Protein AF-0000000080325054 (afdb_homodimer)

Structure (mmCIF, N/CA/C/O backbone):
data_AF-0000000080325054-model_v1
#
loop_
_entity.id
_entity.type
_entity.pdbx_description
1 polymer 'Uncharacterized protein'
#
loop_
_atom_site.group_PDB
_atom_site.id
_atom_site.type_symbol
_atom_site.label_atom_id
_atom_site.label_alt_id
_atom_site.label_comp_id
_atom_site.label_asym_id
_atom_site.label_entity_id
_atom_site.label_seq_id
_atom_site.pdbx_PDB_ins_code
_atom_site.Cartn_x
_atom_site.Cartn_y
_atom_site.Cartn_z
_atom_site.occupancy
_atom_site.B_iso_or_equiv
_atom_site.auth_seq_id
_atom_site.auth_comp_id
_atom_site.auth_asym_id
_atom_site.auth_atom_id
_atom_site.pdbx_PDB_model_num
ATOM 1 N N . MET A 1 1 ? -1.428 -12.266 -25.656 1 39.09 1 MET A N 1
ATOM 2 C CA . MET A 1 1 ? -0.323 -11.812 -24.828 1 39.09 1 MET A CA 1
ATOM 3 C C . MET A 1 1 ? -0.752 -10.641 -23.938 1 39.09 1 MET A C 1
ATOM 5 O O . MET A 1 1 ? -1.127 -9.586 -24.453 1 39.09 1 MET A O 1
ATOM 9 N N . ASN A 1 2 ? -1.606 -10.789 -22.953 1 47.62 2 ASN A N 1
ATOM 10 C CA . ASN A 1 2 ? -2.094 -9.641 -22.188 1 47.62 2 ASN A CA 1
ATOM 11 C C . ASN A 1 2 ? -0.964 -8.945 -21.438 1 47.62 2 ASN A C 1
ATOM 13 O O . ASN A 1 2 ? -0.238 -9.578 -20.672 1 47.62 2 ASN A O 1
ATOM 17 N N . LEU A 1 3 ? -0.341 -7.914 -22.141 1 48.31 3 LEU A N 1
ATOM 18 C CA . LEU A 1 3 ? 0.69 -7.062 -21.562 1 48.31 3 LEU A CA 1
ATOM 19 C C . LEU A 1 3 ? 0.219 -6.469 -20.234 1 48.31 3 LEU A C 1
ATOM 21 O O . LEU A 1 3 ? -0.804 -5.781 -20.188 1 48.31 3 LEU A O 1
ATOM 25 N N . ILE A 1 4 ? 0.416 -7.199 -19.188 1 57.22 4 ILE A N 1
ATOM 26 C CA . ILE A 1 4 ? 0.113 -6.531 -17.938 1 57.22 4 ILE A CA 1
ATOM 27 C C . ILE A 1 4 ? 0.847 -5.195 -17.859 1 57.22 4 ILE A C 1
ATOM 29 O O . ILE A 1 4 ? 2.043 -5.121 -18.156 1 57.22 4 ILE A O 1
ATOM 33 N N . ASP A 1 5 ? 0.094 -4.082 -18.219 1 59.69 5 ASP A N 1
ATOM 34 C CA . ASP A 1 5 ? 0.692 -2.781 -17.938 1 59.69 5 ASP A CA 1
ATOM 35 C C . ASP A 1 5 ? 1.223 -2.723 -16.5 1 59.69 5 ASP A C 1
ATOM 37 O O . ASP A 1 5 ? 0.445 -2.699 -15.547 1 59.69 5 ASP A O 1
ATOM 41 N N . PHE A 1 6 ? 2.467 -2.871 -16.234 1 76.69 6 PHE A N 1
ATOM 42 C CA . PHE A 1 6 ? 3.102 -2.98 -14.922 1 76.69 6 PHE A CA 1
ATOM 43 C C . PHE A 1 6 ? 3.395 -1.6 -14.344 1 76.69 6 PHE A C 1
ATOM 45 O O . PHE A 1 6 ? 4.227 -1.46 -13.445 1 76.69 6 PHE A O 1
ATOM 52 N N . THR A 1 7 ? 2.518 -0.58 -14.891 1 86.25 7 THR A N 1
ATOM 53 C CA . THR A 1 7 ? 2.803 0.72 -14.289 1 86.25 7 THR A CA 1
ATOM 54 C C . THR A 1 7 ? 2.164 0.834 -12.914 1 86.25 7 THR A C 1
ATOM 56 O O . THR A 1 7 ? 1.055 0.343 -12.695 1 86.25 7 THR A O 1
ATOM 59 N N . LEU A 1 8 ? 2.84 1.468 -12.055 1 93.25 8 LEU A N 1
ATOM 60 C CA . LEU A 1 8 ? 2.322 1.685 -10.711 1 93.25 8 LEU A CA 1
ATOM 61 C C . LEU A 1 8 ? 1.726 3.082 -10.57 1 93.25 8 LEU A C 1
ATOM 63 O O . LEU A 1 8 ? 2.15 4.012 -11.266 1 93.25 8 LEU A O 1
ATOM 67 N N . PRO A 1 9 ? 0.705 3.242 -9.719 1 95.06 9 PRO A N 1
ATOM 68 C CA . PRO A 1 9 ? 0.207 4.586 -9.414 1 95.06 9 PRO A CA 1
ATOM 69 C C . PRO A 1 9 ? 1.29 5.504 -8.859 1 95.06 9 PRO A C 1
ATOM 71 O O . PRO A 1 9 ? 2.273 5.027 -8.281 1 95.06 9 PRO A O 1
ATOM 74 N N . GLU A 1 10 ? 1.086 6.785 -9 1 96 10 GLU A N 1
ATOM 75 C CA . GLU A 1 10 ? 2.041 7.762 -8.484 1 96 10 GLU A CA 1
ATOM 76 C C . GLU A 1 10 ? 2.125 7.703 -6.961 1 96 10 GLU A C 1
ATOM 78 O O . GLU A 1 10 ? 3.213 7.809 -6.391 1 96 10 GLU A O 1
ATOM 83 N N . ILE A 1 11 ? 0.987 7.672 -6.367 1 97.88 11 ILE A N 1
ATOM 84 C CA . ILE A 1 11 ? 0.885 7.582 -4.914 1 97.88 11 ILE A CA 1
ATOM 85 C C . ILE A 1 11 ? -0.104 6.484 -4.531 1 97.88 11 ILE A C 1
ATOM 87 O O . ILE A 1 11 ? -1.146 6.328 -5.168 1 97.88 11 ILE A O 1
ATOM 91 N N . VAL A 1 12 ? 0.221 5.73 -3.531 1 97.69 12 VAL A N 1
ATOM 92 C CA . VAL A 1 12 ? -0.625 4.625 -3.088 1 97.69 12 VAL A CA 1
ATOM 93 C C . VAL A 1 12 ? -0.727 4.633 -1.564 1 97.69 12 VAL A C 1
ATOM 95 O O . VAL A 1 12 ? 0.144 5.172 -0.879 1 97.69 12 VAL A O 1
ATOM 98 N N . PHE A 1 13 ? -1.808 4.059 -1.102 1 96.94 13 PHE A N 1
ATOM 99 C CA . PHE A 1 13 ? -1.898 3.701 0.309 1 96.94 13 PHE A CA 1
ATOM 100 C C . PHE A 1 13 ? -1.171 2.391 0.582 1 96.94 13 PHE A C 1
ATOM 102 O O . PHE A 1 13 ? -1.209 1.471 -0.238 1 96.94 13 PHE A O 1
ATOM 109 N N . LEU A 1 14 ? -0.48 2.303 1.668 1 97.06 14 LEU A N 1
ATOM 110 C CA . LEU A 1 14 ? -0.025 1.025 2.203 1 97.06 14 LEU A CA 1
ATOM 111 C C . LEU A 1 14 ? -1.072 0.422 3.133 1 97.06 14 LEU A C 1
ATOM 113 O O . LEU A 1 14 ? -1.403 1.009 4.164 1 97.06 14 LEU A O 1
ATOM 117 N N . GLU A 1 15 ? -1.505 -0.747 2.734 1 95.25 15 GLU A N 1
ATOM 118 C CA . GLU A 1 15 ? -2.584 -1.367 3.498 1 95.25 15 GLU A CA 1
ATOM 119 C C . GLU A 1 15 ? -2.17 -2.742 4.02 1 95.25 15 GLU A C 1
ATOM 121 O O . GLU A 1 15 ? -1.729 -3.596 3.248 1 95.25 15 GLU A O 1
ATOM 126 N N . PRO A 1 16 ? -2.307 -2.865 5.266 1 94.5 16 PRO A N 1
ATOM 127 C CA . PRO A 1 16 ? -2.082 -4.215 5.785 1 94.5 16 PRO A CA 1
ATOM 128 C C . PRO A 1 16 ? -3.16 -5.203 5.344 1 94.5 16 PRO A C 1
ATOM 130 O O . PRO A 1 16 ? -4.18 -4.801 4.781 1 94.5 16 PRO A O 1
ATOM 133 N N . SER A 1 17 ? -2.826 -6.434 5.551 1 92.12 17 SER A N 1
ATOM 134 C CA . SER A 1 17 ? -3.811 -7.453 5.199 1 92.12 17 SER A CA 1
ATOM 135 C C . SER A 1 17 ? -4.812 -7.668 6.332 1 92.12 17 SER A C 1
ATOM 137 O O . SER A 1 17 ? -4.438 -7.668 7.504 1 92.12 17 SER A O 1
ATOM 139 N N . GLU A 1 18 ? -5.992 -7.918 5.891 1 87.19 18 GLU A N 1
ATOM 140 C CA . GLU A 1 18 ? -7.07 -8.094 6.859 1 87.19 18 GLU A CA 1
ATOM 141 C C . GLU A 1 18 ? -6.867 -9.359 7.684 1 87.19 18 GLU A C 1
ATOM 143 O O . GLU A 1 18 ? -7.391 -9.477 8.797 1 87.19 18 GLU A O 1
ATOM 148 N N . HIS A 1 19 ? -6.062 -10.219 7.031 1 88.62 19 HIS A N 1
ATOM 149 C CA . HIS A 1 19 ? -5.887 -11.484 7.746 1 88.62 19 HIS A CA 1
ATOM 150 C C . HIS A 1 19 ? -4.984 -11.312 8.961 1 88.62 19 HIS A C 1
ATOM 152 O O . HIS A 1 19 ? -4.926 -12.188 9.828 1 88.62 19 HIS A O 1
ATOM 158 N N . LEU A 1 20 ? -4.113 -10.32 9.016 1 86.94 20 LEU A N 1
ATOM 159 C CA . LEU A 1 20 ? -3.213 -10.039 10.133 1 86.94 20 LEU A CA 1
ATOM 160 C C . LEU A 1 20 ? -3.76 -8.914 11 1 86.94 20 LEU A C 1
ATOM 162 O O . LEU A 1 20 ? -3.143 -8.539 12 1 86.94 20 LEU A O 1
ATOM 166 N N . GLU A 1 21 ? -4.77 -8.867 11.562 1 74.88 21 GLU A N 1
ATOM 167 C CA . GLU A 1 21 ? -5.504 -7.879 12.352 1 74.88 21 GLU A CA 1
ATOM 168 C C . GLU A 1 21 ? -4.574 -6.777 12.852 1 74.88 21 GLU A C 1
ATOM 170 O O . GLU A 1 21 ? -3.43 -7.043 13.227 1 74.88 21 GLU A O 1
ATOM 175 N N . ASN A 1 22 ? -4.938 -5.469 12.781 1 70.56 22 ASN A N 1
ATOM 176 C CA . ASN A 1 22 ? -4.582 -4.277 13.539 1 70.56 22 ASN A CA 1
ATOM 177 C C . ASN A 1 22 ? -3.135 -3.865 13.297 1 70.56 22 ASN A C 1
ATOM 179 O O . ASN A 1 22 ? -2.486 -3.301 14.18 1 70.56 22 ASN A O 1
ATOM 183 N N . GLU A 1 23 ? -2.482 -4.156 12.055 1 81.81 23 GLU A N 1
ATOM 184 C CA . GLU A 1 23 ? -1.073 -3.795 11.938 1 81.81 23 GLU A CA 1
ATOM 185 C C . GLU A 1 23 ? -0.905 -2.291 11.727 1 81.81 23 GLU A C 1
ATOM 187 O O . GLU A 1 23 ? 0.132 -1.725 12.078 1 81.81 23 GLU A O 1
ATOM 192 N N . LEU A 1 24 ? -1.869 -1.655 11.133 1 85.38 24 LEU A N 1
ATOM 193 C CA . LEU A 1 24 ? -1.855 -0.206 10.961 1 85.38 24 LEU A CA 1
ATOM 194 C C . LEU A 1 24 ? -3.123 0.421 11.531 1 85.38 24 LEU A C 1
ATOM 196 O O . LEU A 1 24 ? -3.584 1.455 11.039 1 85.38 24 LEU A O 1
ATOM 200 N N . GLU A 1 25 ? -3.604 -0.134 12.625 1 80.38 25 GLU A N 1
ATOM 201 C CA . GLU A 1 25 ? -4.902 0.305 13.125 1 80.38 25 GLU A CA 1
ATOM 202 C C . GLU A 1 25 ? -4.93 1.815 13.344 1 80.38 25 GLU A C 1
ATOM 204 O O . GLU A 1 25 ? -4.137 2.348 14.125 1 80.38 25 GLU A O 1
ATOM 209 N N . SER A 1 26 ? -5.809 2.488 12.602 1 82.5 26 SER A N 1
ATOM 210 C CA . SER A 1 26 ? -6.141 3.908 12.664 1 82.5 26 SER A CA 1
ATOM 211 C C . SER A 1 26 ? -5.023 4.762 12.078 1 82.5 26 SER A C 1
ATOM 213 O O . SER A 1 26 ? -4.996 5.98 12.273 1 82.5 26 SER A O 1
ATOM 215 N N . ARG A 1 27 ? -4.043 4.039 11.523 1 90.88 27 ARG A N 1
ATOM 216 C CA . ARG A 1 27 ? -2.941 4.77 10.898 1 90.88 27 ARG A CA 1
ATOM 217 C C . ARG A 1 27 ? -3.094 4.805 9.383 1 90.88 27 ARG A C 1
ATOM 219 O O . ARG A 1 27 ? -3.605 3.857 8.781 1 90.88 27 ARG A O 1
ATOM 226 N N . THR A 1 28 ? -2.709 5.941 8.812 1 94.88 28 THR A N 1
ATOM 227 C CA . THR A 1 28 ? -2.684 6.102 7.359 1 94.88 28 THR A CA 1
ATOM 228 C C . THR A 1 28 ? -1.252 6.27 6.859 1 94.88 28 THR A C 1
ATOM 230 O O . THR A 1 28 ? -0.532 7.164 7.312 1 94.88 28 THR A O 1
ATOM 233 N N . VAL A 1 29 ? -0.854 5.344 6.035 1 96.25 29 VAL A N 1
ATOM 234 C CA . VAL A 1 29 ? 0.48 5.395 5.445 1 96.25 29 VAL A CA 1
ATOM 235 C C . VAL A 1 29 ? 0.373 5.441 3.924 1 96.25 29 VAL A C 1
ATOM 237 O O . VAL A 1 29 ? -0.419 4.707 3.328 1 96.25 29 VAL A O 1
ATOM 240 N N . ILE A 1 30 ? 1.13 6.328 3.273 1 98.19 30 ILE A N 1
ATOM 241 C CA . ILE A 1 30 ? 1.142 6.43 1.817 1 98.19 30 ILE A CA 1
ATOM 242 C C . ILE A 1 30 ? 2.572 6.293 1.302 1 98.19 30 ILE A C 1
ATOM 244 O O . ILE A 1 30 ? 3.529 6.418 2.068 1 98.19 30 ILE A O 1
ATOM 248 N N . GLN A 1 31 ? 2.68 6.031 0.036 1 98.5 31 GLN A N 1
ATOM 249 C CA . GLN A 1 31 ? 3.977 5.969 -0.632 1 98.5 31 GLN A CA 1
ATOM 250 C C . GLN A 1 31 ? 3.951 6.734 -1.953 1 98.5 31 GLN A C 1
ATOM 252 O O . GLN A 1 31 ? 3.049 6.539 -2.771 1 98.5 31 GLN A O 1
ATOM 257 N N . HIS A 1 32 ? 4.816 7.617 -2.031 1 98.56 32 HIS A N 1
ATOM 258 C CA . HIS A 1 32 ? 5.168 8.164 -3.34 1 98.56 32 HIS A CA 1
ATOM 259 C C . HIS A 1 32 ? 6.039 7.191 -4.125 1 98.56 32 HIS A C 1
ATOM 261 O O . HIS A 1 32 ? 7.164 6.891 -3.717 1 98.56 32 HIS A O 1
ATOM 267 N N . THR A 1 33 ? 5.594 6.746 -5.258 1 96.69 33 THR A N 1
ATOM 268 C CA . THR A 1 33 ? 6.16 5.59 -5.941 1 96.69 33 THR A CA 1
ATOM 269 C C . THR A 1 33 ? 7.52 5.934 -6.543 1 96.69 33 THR A C 1
ATOM 271 O O . THR A 1 33 ? 8.492 5.191 -6.359 1 96.69 33 THR A O 1
ATOM 274 N N . ALA A 1 34 ? 7.648 7.027 -7.191 1 95.69 34 ALA A N 1
ATOM 275 C CA . ALA A 1 34 ? 8.859 7.348 -7.945 1 95.69 34 ALA A CA 1
ATOM 276 C C . ALA A 1 34 ? 10.055 7.535 -7.016 1 95.69 34 ALA A C 1
ATOM 278 O O . ALA A 1 34 ? 11.172 7.133 -7.34 1 95.69 34 ALA A O 1
ATOM 279 N N . SER A 1 35 ? 9.828 8.07 -5.902 1 97.19 35 SER A N 1
ATOM 280 C CA . SER A 1 35 ? 10.922 8.336 -4.973 1 97.19 35 SER A CA 1
ATOM 281 C C . SER A 1 35 ? 10.984 7.273 -3.879 1 97.19 35 SER A C 1
ATOM 283 O O . SER A 1 35 ? 11.859 7.324 -3.01 1 97.19 35 SER A O 1
ATOM 285 N N . HIS A 1 36 ? 10.047 6.34 -3.908 1 97.38 36 HIS A N 1
ATOM 286 C CA . HIS A 1 36 ? 9.938 5.316 -2.875 1 97.38 36 HIS A CA 1
ATOM 287 C C . HIS A 1 36 ? 9.922 5.941 -1.482 1 97.38 36 HIS A C 1
ATOM 289 O O . HIS A 1 36 ? 10.617 5.473 -0.58 1 97.38 36 HIS A O 1
ATOM 295 N N . THR A 1 37 ? 9.203 7.055 -1.37 1 97.94 37 THR A N 1
ATOM 296 C CA . THR A 1 37 ? 9.023 7.715 -0.083 1 97.94 37 THR A CA 1
ATOM 297 C C . THR A 1 37 ? 7.789 7.184 0.635 1 97.94 37 THR A C 1
ATOM 299 O O . THR A 1 37 ? 6.676 7.258 0.107 1 97.94 37 THR A O 1
ATOM 302 N N . ILE A 1 38 ? 8.008 6.598 1.759 1 97.88 38 ILE A N 1
ATOM 303 C CA . ILE A 1 38 ? 6.93 6.121 2.621 1 97.88 38 ILE A CA 1
ATOM 304 C C . ILE A 1 38 ? 6.719 7.102 3.773 1 97.88 38 ILE A C 1
ATOM 306 O O . ILE A 1 38 ? 7.668 7.461 4.473 1 97.88 38 ILE A O 1
ATOM 310 N N . MET A 1 39 ? 5.441 7.547 3.967 1 96.75 39 MET A N 1
ATOM 311 C CA . MET A 1 39 ? 5.199 8.531 5.02 1 96.75 39 MET A CA 1
ATOM 312 C C . MET A 1 39 ? 3.887 8.234 5.742 1 96.75 39 MET A C 1
ATOM 314 O O . MET A 1 39 ? 2.918 7.793 5.121 1 96.75 39 MET A O 1
ATOM 318 N N . GLU A 1 40 ? 3.932 8.547 6.996 1 95.19 40 GLU A N 1
ATOM 319 C CA . GLU A 1 40 ? 2.725 8.578 7.816 1 95.19 40 GLU A CA 1
ATOM 320 C C . GLU A 1 40 ? 1.941 9.867 7.59 1 95.19 40 GLU A C 1
ATOM 322 O O . GLU A 1 40 ? 2.527 10.953 7.5 1 95.19 40 GLU A O 1
ATOM 327 N N . VAL A 1 41 ? 0.638 9.711 7.453 1 95.62 41 VAL A N 1
ATOM 328 C CA . VAL A 1 41 ? -0.227 10.891 7.469 1 95.62 41 VAL A CA 1
ATOM 329 C C . VAL A 1 41 ? -0.871 11.039 8.844 1 95.62 41 VAL A C 1
ATOM 331 O O . VAL A 1 41 ? -1.618 10.156 9.289 1 95.62 41 VAL A O 1
ATOM 334 N N . ILE A 1 42 ? -0.61 12.102 9.445 1 92.56 42 ILE A N 1
ATOM 335 C CA . ILE A 1 42 ? -1.07 12.305 10.812 1 92.56 42 ILE A CA 1
ATOM 336 C C . ILE A 1 42 ? -2.004 13.516 10.867 1 92.56 42 ILE A C 1
ATOM 338 O O . ILE A 1 42 ? -1.663 14.594 10.375 1 92.56 42 ILE A O 1
ATOM 342 N N . ALA A 1 43 ? -3.178 13.266 11.422 1 92.25 43 ALA A N 1
ATOM 343 C CA . ALA A 1 43 ? -4.035 14.398 11.758 1 92.25 43 ALA A CA 1
ATOM 344 C C . ALA A 1 43 ? -3.512 15.133 12.992 1 92.25 43 ALA A C 1
ATOM 346 O O . ALA A 1 43 ? -3.738 14.695 14.125 1 92.25 43 ALA A O 1
ATOM 347 N N . ALA A 1 44 ? -2.9 16.188 12.781 1 85.94 44 ALA A N 1
ATOM 348 C CA . ALA A 1 44 ? -2.15 16.891 13.828 1 85.94 44 ALA A CA 1
ATOM 349 C C . ALA A 1 44 ? -3.084 17.438 14.898 1 85.94 44 ALA A C 1
ATOM 351 O O . ALA A 1 44 ? -2.686 17.609 16.062 1 85.94 44 ALA A O 1
ATOM 352 N N . ASP A 1 45 ? -4.293 17.672 14.516 1 82.44 45 ASP A N 1
ATOM 353 C CA . ASP A 1 45 ? -5.258 18.234 15.453 1 82.44 45 ASP A CA 1
ATOM 354 C C . ASP A 1 45 ? -5.719 17.188 16.469 1 82.44 45 ASP A C 1
ATOM 356 O O . ASP A 1 45 ? -6.25 17.531 17.516 1 82.44 45 ASP A O 1
ATOM 360 N N . GLU A 1 46 ? -5.465 15.984 16.094 1 75.44 46 GLU A N 1
ATOM 361 C CA . GLU A 1 46 ? -5.988 14.906 16.922 1 75.44 46 GLU A CA 1
ATOM 362 C C . GLU A 1 46 ? -4.883 14.258 17.766 1 75.44 46 GLU A C 1
ATOM 364 O O . GLU A 1 46 ? -5.145 13.352 18.547 1 75.44 46 GLU A O 1
ATOM 369 N N . VAL A 1 47 ? -3.664 14.695 17.562 1 72.81 47 VAL A N 1
ATOM 370 C CA . VAL A 1 47 ? -2.555 14.008 18.219 1 72.81 47 VAL A CA 1
ATOM 371 C C . VAL A 1 47 ? -1.756 15.008 19.062 1 72.81 47 VAL A C 1
ATOM 373 O O . VAL A 1 47 ? -1.449 16.109 18.594 1 72.81 47 VAL A O 1
ATOM 376 N N . GLU A 1 48 ? -1.666 14.695 20.344 1 67.75 48 GLU A N 1
ATOM 377 C CA . GLU A 1 48 ? -0.805 15.492 21.219 1 67.75 48 GLU A CA 1
ATOM 378 C C . GLU A 1 48 ? 0.546 14.812 21.422 1 67.75 48 GLU A C 1
ATOM 380 O O . GLU A 1 48 ? 0.625 13.586 21.5 1 67.75 48 GLU A O 1
ATOM 385 N N . GLY A 1 49 ? 1.587 15.656 21.375 1 69.56 49 GLY A N 1
ATOM 386 C CA . GLY A 1 49 ? 2.887 15.156 21.797 1 69.56 49 GLY A CA 1
ATOM 387 C C . GLY A 1 49 ? 3.541 14.242 20.781 1 69.56 49 GLY A C 1
A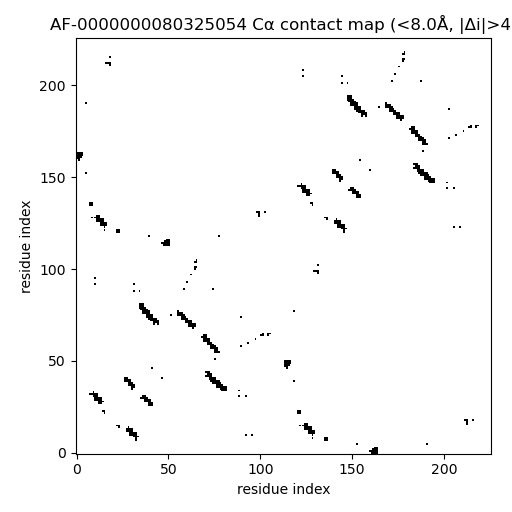TOM 388 O O . GLY A 1 49 ? 4.09 13.203 21.141 1 69.56 49 GLY A O 1
ATOM 389 N N . LEU A 1 50 ? 3.471 14.633 19.578 1 72.69 50 LEU A N 1
ATOM 390 C CA . LEU A 1 50 ? 4.148 13.828 18.562 1 72.69 50 LEU A CA 1
ATOM 391 C C . LEU A 1 50 ? 5.656 13.836 18.781 1 72.69 50 LEU A C 1
ATOM 393 O O . LEU A 1 50 ? 6.25 14.891 19.016 1 72.69 50 LEU A O 1
ATOM 397 N N . ASN A 1 51 ? 6.141 12.617 18.984 1 75.19 51 ASN A N 1
ATOM 398 C CA . ASN A 1 51 ? 7.59 12.461 19.094 1 75.19 51 ASN A CA 1
ATOM 399 C C . ASN A 1 51 ? 8.133 11.578 17.969 1 75.19 51 ASN A C 1
ATOM 401 O O . ASN A 1 51 ? 7.766 10.406 17.875 1 75.19 51 ASN A O 1
ATOM 405 N N . PHE A 1 52 ? 8.992 12.297 17.125 1 78.69 52 PHE A N 1
ATOM 406 C CA . PHE A 1 52 ? 9.625 11.555 16.031 1 78.69 52 PHE A CA 1
ATOM 407 C C . PHE A 1 52 ? 11.094 11.281 16.344 1 78.69 52 PHE A C 1
ATOM 409 O O . PHE A 1 52 ? 11.703 11.977 17.156 1 78.69 52 PHE A O 1
ATOM 416 N N . LYS A 1 53 ? 11.539 10.172 15.75 1 79.19 53 LYS A N 1
ATOM 417 C CA . LYS A 1 53 ? 12.984 9.93 15.797 1 79.19 53 LYS A CA 1
ATOM 418 C C . LYS A 1 53 ? 13.758 11.125 15.242 1 79.19 53 LYS A C 1
ATOM 420 O O . LYS A 1 53 ? 13.297 11.797 14.32 1 79.19 53 LYS A O 1
ATOM 425 N N . ALA A 1 54 ? 14.977 11.273 15.852 1 81.31 54 ALA A N 1
ATOM 426 C CA . ALA A 1 54 ? 15.836 12.344 15.359 1 81.31 54 ALA A CA 1
ATOM 427 C C . ALA A 1 54 ? 16.125 12.172 13.867 1 81.31 54 ALA A C 1
ATOM 429 O O . ALA A 1 54 ? 16.406 11.07 13.406 1 81.31 54 ALA A O 1
ATOM 430 N N . GLY A 1 55 ? 15.906 13.352 13.18 1 84.38 55 GLY A N 1
ATOM 431 C CA . GLY A 1 55 ? 16.219 13.305 11.758 1 84.38 55 GLY A CA 1
ATOM 432 C C . GLY A 1 55 ? 15.023 12.961 10.891 1 84.38 55 GLY A C 1
ATOM 433 O O . GLY A 1 55 ? 15.109 12.992 9.664 1 84.38 55 GLY A O 1
ATOM 434 N N . THR A 1 56 ? 13.969 12.609 11.578 1 89.94 56 THR A N 1
ATOM 435 C CA . THR A 1 56 ? 12.766 12.344 10.797 1 89.94 56 THR A CA 1
ATOM 436 C C . THR A 1 56 ? 12.32 13.594 10.047 1 89.94 56 THR A C 1
ATOM 438 O O . THR A 1 56 ? 12.141 14.656 10.648 1 89.94 56 THR A O 1
ATOM 441 N N . LYS A 1 57 ? 12.234 13.445 8.781 1 93.69 57 LYS A N 1
ATOM 442 C CA . LYS A 1 57 ? 11.719 14.547 7.973 1 93.69 57 LYS A CA 1
ATOM 443 C C . LYS A 1 57 ? 10.203 14.633 8.07 1 93.69 57 LYS A C 1
ATOM 445 O O . LYS A 1 57 ? 9.508 13.609 8.047 1 93.69 57 LYS A O 1
ATOM 450 N N . THR A 1 58 ? 9.727 15.852 8.242 1 93.62 58 THR A N 1
ATOM 451 C CA . THR A 1 58 ? 8.289 16.078 8.344 1 93.62 58 THR A CA 1
ATOM 452 C C . THR A 1 58 ? 7.859 17.219 7.426 1 93.62 58 THR A C 1
ATOM 454 O O . THR A 1 58 ? 8.695 17.984 6.938 1 93.62 58 THR A O 1
ATOM 457 N N . TYR A 1 59 ? 6.562 17.297 7.188 1 96.38 59 TYR A N 1
ATOM 458 C CA . TYR A 1 59 ? 5.953 18.344 6.387 1 96.38 59 TYR A CA 1
ATOM 459 C C . TYR A 1 59 ? 4.512 18.594 6.82 1 96.38 59 TYR A C 1
ATOM 461 O O . TYR A 1 59 ? 3.691 17.672 6.828 1 96.38 59 TYR A O 1
ATOM 469 N N . GLU A 1 60 ? 4.281 19.828 7.133 1 96.38 60 GLU A N 1
ATOM 470 C CA . GLU A 1 60 ? 2.936 20.203 7.547 1 96.38 60 GLU A CA 1
ATOM 471 C C . GLU A 1 60 ? 2.139 20.766 6.379 1 96.38 60 GLU A C 1
ATOM 473 O O . GLU A 1 60 ? 2.684 21.5 5.547 1 96.38 60 GLU A O 1
ATOM 478 N N . PHE A 1 61 ? 0.872 20.406 6.375 1 97.69 61 PHE A N 1
ATOM 479 C CA . PHE A 1 61 ? -0.019 21 5.387 1 97.69 61 PHE A CA 1
ATOM 480 C C . PHE A 1 61 ? -1.44 21.094 5.926 1 97.69 61 PHE A C 1
ATOM 482 O O . PHE A 1 61 ? -1.798 20.406 6.879 1 97.69 61 PHE A O 1
ATOM 489 N N . GLU A 1 62 ? -2.152 21.969 5.262 1 97.62 62 GLU A N 1
ATOM 490 C CA . GLU A 1 62 ? -3.533 22.203 5.672 1 97.62 62 GLU A CA 1
ATOM 491 C C . GLU A 1 62 ? -4.516 21.719 4.617 1 97.62 62 GLU A C 1
ATOM 493 O O . GLU A 1 62 ? -4.188 21.672 3.43 1 97.62 62 GLU A O 1
ATOM 498 N N . TYR A 1 63 ? -5.656 21.266 5.117 1 97.69 63 TYR A N 1
ATOM 499 C CA . TYR A 1 63 ? -6.801 20.906 4.289 1 97.69 63 TYR A CA 1
ATOM 500 C C . TYR A 1 63 ? -8.055 21.656 4.746 1 97.69 63 TYR A C 1
ATOM 502 O O . TYR A 1 63 ? -8.414 21.609 5.922 1 97.69 63 TYR A O 1
ATOM 510 N N . LEU A 1 64 ? -8.586 22.422 3.826 1 96.44 64 LEU A N 1
ATOM 511 C CA . LEU A 1 64 ? -9.875 23.047 4.074 1 96.44 64 LEU A CA 1
ATOM 512 C C . LEU A 1 64 ? -11.023 22.109 3.688 1 96.44 64 LEU A C 1
ATOM 514 O O . LEU A 1 64 ? -11.234 21.844 2.502 1 96.44 64 LEU A O 1
ATOM 518 N N . ASN A 1 65 ? -11.797 21.688 4.676 1 93.62 65 ASN A N 1
ATOM 519 C CA . ASN A 1 65 ? -12.836 20.703 4.363 1 93.62 65 ASN A CA 1
ATOM 520 C C . ASN A 1 65 ? -14.102 21.375 3.838 1 93.62 65 ASN A C 1
ATOM 522 O O . ASN A 1 65 ? -14.156 22.609 3.723 1 93.62 65 ASN A O 1
ATOM 526 N N . LEU A 1 66 ? -15.039 20.562 3.48 1 90.81 66 LEU A N 1
ATOM 527 C CA . LEU A 1 66 ? -16.25 21.047 2.803 1 90.81 66 LEU A CA 1
ATOM 528 C C . LEU A 1 66 ? -17.094 21.891 3.74 1 90.81 66 LEU A C 1
ATOM 530 O O . LEU A 1 66 ? -17.969 22.625 3.289 1 90.81 66 LEU A O 1
ATOM 534 N N . TYR A 1 67 ? -16.891 21.812 5.008 1 90.38 67 TYR A N 1
ATOM 535 C CA . TYR A 1 67 ? -17.672 22.562 5.984 1 90.38 67 TYR A CA 1
ATOM 536 C C . TYR A 1 67 ? -16.984 23.891 6.324 1 90.38 67 TYR A C 1
ATOM 538 O O . TYR A 1 67 ? -17.453 24.641 7.18 1 90.38 67 TYR A O 1
ATOM 546 N N . GLY A 1 68 ? -15.836 24.109 5.727 1 93.12 68 GLY A N 1
ATOM 5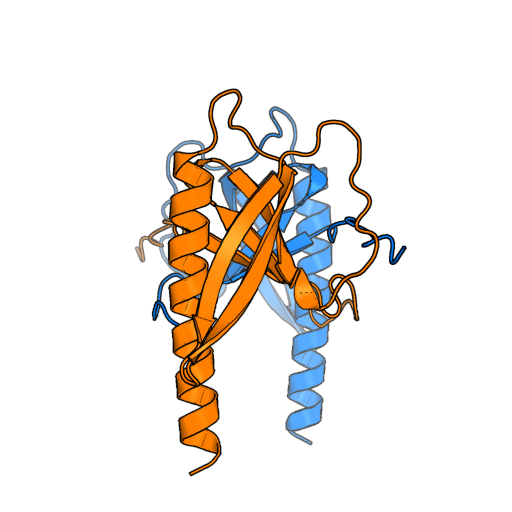47 C CA . GLY A 1 68 ? -15.133 25.359 5.957 1 93.12 68 GLY A CA 1
ATOM 548 C C . GLY A 1 68 ? -14.195 25.297 7.145 1 93.12 68 GLY A C 1
ATOM 549 O O . GLY A 1 68 ? -13.758 26.344 7.645 1 93.12 68 GLY A O 1
ATOM 550 N N . LEU A 1 69 ? -13.93 24.125 7.645 1 94.06 69 LEU A N 1
ATOM 551 C CA . LEU A 1 69 ? -13 23.953 8.758 1 94.06 69 LEU A CA 1
ATOM 552 C C . LEU A 1 69 ? -11.609 23.578 8.258 1 94.06 69 LEU A C 1
ATOM 554 O O . LEU A 1 69 ? -11.477 22.734 7.371 1 94.06 69 LEU A O 1
ATOM 558 N N . VAL A 1 70 ? -10.648 24.234 8.844 1 96.25 70 VAL A N 1
ATOM 559 C CA . VAL A 1 70 ? -9.258 23.938 8.508 1 96.25 70 VAL A CA 1
ATOM 560 C C . VAL A 1 70 ? -8.781 22.75 9.344 1 96.25 70 VAL A C 1
ATOM 562 O O . VAL A 1 70 ? -8.898 22.75 10.57 1 96.25 70 VAL A O 1
ATOM 565 N N . GLU A 1 71 ? -8.297 21.781 8.656 1 96 71 GLU A N 1
ATOM 566 C CA . GLU A 1 71 ? -7.676 20.609 9.281 1 96 71 GLU A CA 1
ATOM 567 C C . GLU A 1 71 ? -6.168 20.609 9.055 1 96 71 GLU A C 1
ATOM 569 O O . GLU A 1 71 ? -5.699 20.797 7.934 1 96 71 GLU A O 1
ATOM 574 N N . ASN A 1 72 ? -5.465 20.391 10.156 1 95.69 72 ASN A N 1
ATOM 575 C CA . ASN A 1 72 ? -4.012 20.328 10.078 1 95.69 72 ASN A CA 1
ATOM 576 C C . ASN A 1 72 ? -3.516 18.891 10 1 95.69 72 ASN A C 1
ATOM 578 O O . ASN A 1 72 ? -3.945 18.047 10.781 1 95.69 72 ASN A O 1
ATOM 582 N N . HIS A 1 73 ? -2.65 18.703 8.977 1 96.06 73 HIS A N 1
ATOM 583 C CA . HIS A 1 73 ? -2.053 17.375 8.797 1 96.06 73 HIS A CA 1
ATOM 584 C C . HIS A 1 73 ? -0.53 17.469 8.797 1 96.06 73 HIS A C 1
ATOM 586 O O . HIS A 1 73 ? 0.038 18.531 8.578 1 96.06 73 HIS A O 1
ATOM 592 N N . LEU A 1 74 ? 0.061 16.344 9.102 1 94.75 74 LEU A N 1
ATOM 593 C CA . LEU A 1 74 ? 1.513 16.203 9.125 1 94.75 74 LEU A CA 1
ATOM 594 C C . LEU A 1 74 ? 1.942 14.914 8.445 1 94.75 74 LEU A C 1
ATOM 596 O O . LEU A 1 74 ? 1.36 13.852 8.688 1 94.75 74 LEU A O 1
ATOM 600 N N . PHE A 1 75 ? 2.895 15.109 7.453 1 96.25 75 PHE A N 1
ATOM 601 C CA . PHE A 1 75 ? 3.607 13.93 6.969 1 96.25 75 PHE A CA 1
ATOM 602 C C . PHE A 1 75 ? 4.824 13.641 7.836 1 96.25 75 PHE A C 1
ATOM 604 O O . PHE A 1 75 ? 5.578 14.547 8.18 1 96.25 75 PHE A O 1
ATOM 611 N N . ALA A 1 76 ? 5.02 12.445 8.242 1 94.38 76 ALA A N 1
ATOM 612 C CA . ALA A 1 76 ? 6.258 11.953 8.836 1 94.38 76 ALA A CA 1
ATOM 613 C C . ALA A 1 76 ? 6.867 10.836 8 1 94.38 76 ALA A C 1
ATOM 615 O O . ALA A 1 76 ? 6.23 9.805 7.781 1 94.38 76 ALA A O 1
ATOM 616 N N . VAL A 1 77 ? 8.109 11 7.598 1 95.44 77 VAL A N 1
ATOM 617 C CA . VAL A 1 77 ? 8.719 10.102 6.633 1 95.44 77 VAL A CA 1
ATOM 618 C C . VAL A 1 77 ? 9.281 8.875 7.352 1 95.44 77 VAL A C 1
ATOM 620 O O . VAL A 1 77 ? 10.031 9.008 8.32 1 95.44 77 VAL A O 1
ATOM 623 N N . HIS A 1 78 ? 8.867 7.699 6.848 1 94.06 78 HIS A N 1
ATOM 624 C CA . HIS A 1 78 ? 9.445 6.438 7.297 1 94.06 78 HIS A CA 1
ATOM 625 C C . HIS A 1 78 ? 10.719 6.109 6.52 1 94.06 78 HIS A C 1
ATOM 627 O O . HIS A 1 78 ? 11.711 5.656 7.105 1 94.06 78 HIS A O 1
ATOM 633 N N . PHE A 1 79 ? 10.656 6.309 5.277 1 94.5 79 PHE A N 1
ATOM 634 C CA . PHE A 1 79 ? 11.727 5.93 4.355 1 94.5 79 PHE A CA 1
ATOM 635 C C . PHE A 1 79 ? 11.656 6.758 3.078 1 94.5 79 PHE A C 1
ATOM 637 O O . PHE A 1 79 ? 10.57 7.102 2.613 1 94.5 79 PHE A O 1
ATOM 644 N N . THR A 1 80 ? 12.812 7.016 2.506 1 97.31 80 THR A N 1
ATOM 645 C CA . THR A 1 80 ? 12.883 7.648 1.191 1 97.31 80 THR A CA 1
ATOM 646 C C . THR A 1 80 ? 14.227 7.348 0.524 1 97.31 80 THR A C 1
ATOM 648 O O . THR A 1 80 ? 15.242 7.191 1.203 1 97.31 80 THR A O 1
ATOM 651 N N . LEU A 1 81 ? 14.188 7.336 -0.819 1 96.81 81 LEU A N 1
ATOM 652 C CA . LEU A 1 81 ? 15.43 7.258 -1.581 1 96.81 81 LEU A CA 1
ATOM 653 C C . LEU A 1 81 ? 15.938 8.648 -1.94 1 96.81 81 LEU A C 1
ATOM 655 O O . LEU A 1 81 ? 17.047 8.797 -2.461 1 96.81 81 LEU A O 1
ATOM 659 N N . GLU A 1 82 ? 15.086 9.586 -1.666 1 95.75 82 GLU A N 1
ATOM 660 C CA . GLU A 1 82 ? 15.461 10.961 -1.978 1 95.75 82 GLU A CA 1
ATOM 661 C C . GLU A 1 82 ? 16.5 11.484 -0.994 1 95.75 82 GLU A C 1
ATOM 663 O O . GLU A 1 82 ? 16.25 11.547 0.21 1 95.75 82 GLU A O 1
ATOM 668 N N . GLU A 1 83 ? 17.672 11.867 -1.431 1 91.19 83 GLU A N 1
ATOM 669 C CA . GLU A 1 83 ? 18.75 12.336 -0.569 1 91.19 83 GLU A CA 1
ATOM 670 C C . GLU A 1 83 ? 18.703 13.852 -0.401 1 91.19 83 GLU A C 1
ATOM 672 O O . GLU A 1 83 ? 19.203 14.383 0.59 1 91.19 83 GLU A O 1
ATOM 677 N N . GLY A 1 84 ? 18.016 14.578 -1.245 1 91.31 84 GLY A N 1
ATOM 678 C CA . GLY A 1 84 ? 18.047 16.031 -1.232 1 91.31 84 GLY A CA 1
ATOM 679 C C . GLY A 1 84 ? 16.734 16.641 -0.768 1 91.31 84 GLY A C 1
ATOM 680 O O . GLY A 1 84 ? 16.156 16.203 0.223 1 91.31 84 GLY A O 1
ATOM 681 N N . ASP A 1 85 ? 16.453 17.672 -1.373 1 95.38 85 ASP A N 1
ATOM 682 C CA . ASP A 1 85 ? 15.25 18.453 -1.084 1 95.38 85 ASP A CA 1
ATOM 683 C C . ASP A 1 85 ? 13.984 17.672 -1.441 1 95.38 85 ASP A C 1
ATOM 685 O O . ASP A 1 85 ? 13.844 17.203 -2.572 1 95.38 85 ASP A O 1
ATOM 689 N N . MET A 1 86 ? 13.109 17.531 -0.456 1 97.31 86 MET A N 1
ATOM 690 C CA . MET A 1 86 ? 11.898 16.734 -0.629 1 97.31 86 MET A CA 1
ATOM 691 C C . MET A 1 86 ? 10.688 17.625 -0.822 1 97.31 86 MET A C 1
ATOM 693 O O . MET A 1 86 ? 9.547 17.156 -0.854 1 97.31 86 MET A O 1
ATOM 697 N N . THR A 1 87 ? 10.859 18.859 -0.991 1 97.69 87 THR A N 1
ATOM 698 C CA . THR A 1 87 ? 9.766 19.828 -1.013 1 97.69 87 THR A CA 1
ATOM 699 C C . THR A 1 87 ? 8.742 19.453 -2.09 1 97.69 87 THR A C 1
ATOM 701 O O . THR A 1 87 ? 7.539 19.438 -1.827 1 97.69 87 THR A O 1
ATOM 704 N N . ASP A 1 88 ? 9.203 19.141 -3.244 1 98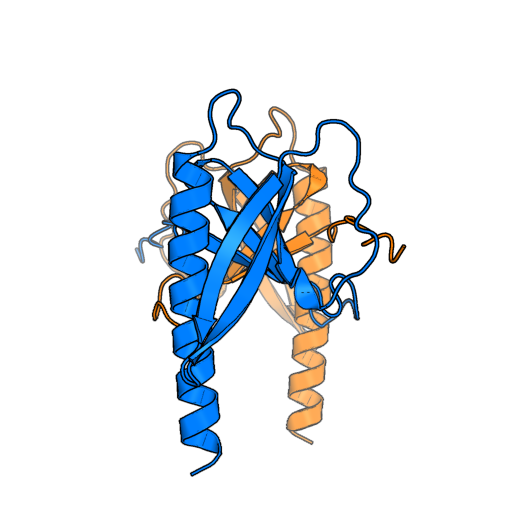 88 ASP A N 1
ATOM 705 C CA . ASP A 1 88 ? 8.297 18.828 -4.348 1 98 88 ASP A CA 1
ATOM 706 C C . ASP A 1 88 ? 7.531 17.547 -4.082 1 98 88 ASP A C 1
ATOM 708 O O . ASP A 1 88 ? 6.352 17.422 -4.422 1 98 88 ASP A O 1
ATOM 712 N N . ILE A 1 89 ? 8.211 16.578 -3.518 1 98.5 89 ILE A N 1
ATOM 713 C CA . ILE A 1 8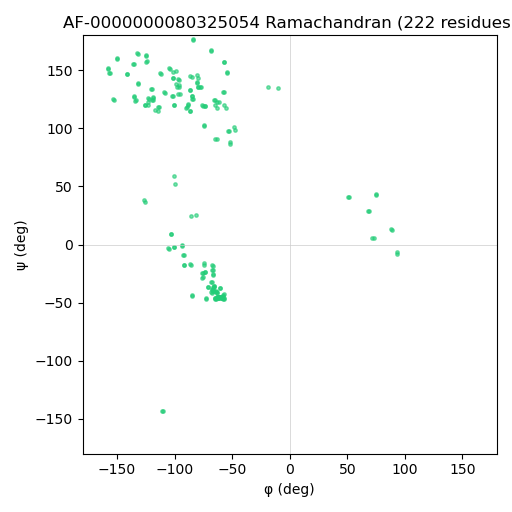9 ? 7.574 15.305 -3.168 1 98.5 89 ILE A CA 1
ATOM 714 C C . ILE A 1 89 ? 6.469 15.555 -2.143 1 98.5 89 ILE A C 1
ATOM 716 O O . ILE A 1 89 ? 5.348 15.07 -2.301 1 98.5 89 ILE A O 1
ATOM 720 N N . PHE A 1 90 ? 6.758 16.359 -1.137 1 98.75 90 PHE A N 1
ATOM 721 C CA . PHE A 1 90 ? 5.785 16.672 -0.093 1 98.75 90 PHE A CA 1
ATOM 722 C C . PHE A 1 90 ? 4.57 17.391 -0.677 1 98.75 90 PHE A C 1
ATOM 724 O O . PHE A 1 90 ? 3.432 17.047 -0.348 1 98.75 90 PHE A O 1
ATOM 731 N N . LYS A 1 91 ? 4.824 18.328 -1.482 1 98.69 91 LYS A N 1
ATOM 732 C CA . LYS A 1 91 ? 3.734 19.094 -2.074 1 98.69 91 LYS A CA 1
ATOM 733 C C . LYS A 1 91 ? 2.836 18.203 -2.932 1 98.69 91 LYS A C 1
ATOM 735 O O . LYS A 1 91 ? 1.609 18.312 -2.867 1 98.69 91 LYS A O 1
ATOM 740 N N . GLN A 1 92 ? 3.436 17.391 -3.742 1 98.56 92 GLN A N 1
ATOM 741 C CA . GLN A 1 92 ? 2.676 16.453 -4.566 1 98.56 92 GLN A CA 1
ATOM 742 C C . GLN A 1 92 ? 1.808 15.539 -3.705 1 98.56 92 GLN A C 1
ATOM 744 O O . GLN A 1 92 ? 0.626 15.344 -3.996 1 98.56 92 GLN A O 1
ATOM 749 N N . CYS A 1 93 ? 2.395 15.008 -2.672 1 98.69 93 CYS A N 1
ATOM 750 C CA . CYS A 1 93 ? 1.664 14.102 -1.789 1 98.69 93 CYS A CA 1
ATOM 751 C C . CYS A 1 93 ? 0.55 14.836 -1.055 1 98.69 93 CYS A C 1
ATOM 753 O O . CYS A 1 93 ? -0.542 14.297 -0.873 1 98.69 93 CYS A O 1
ATOM 755 N N . ALA A 1 94 ? 0.837 16.062 -0.631 1 98.69 94 ALA A N 1
ATOM 756 C CA . ALA A 1 94 ? -0.171 16.859 0.064 1 98.69 94 ALA A CA 1
ATOM 757 C C . ALA A 1 94 ? -1.362 17.141 -0.844 1 98.69 94 ALA A C 1
ATOM 759 O O . ALA A 1 94 ? -2.516 17 -0.429 1 98.69 94 ALA A O 1
ATOM 760 N N . ASP A 1 95 ? -1.052 17.516 -2.055 1 98.44 95 ASP A N 1
ATOM 761 C CA . ASP A 1 95 ? -2.121 17.781 -3.014 1 98.44 95 ASP A CA 1
ATOM 762 C C . ASP A 1 95 ? -2.951 16.531 -3.27 1 98.44 95 ASP A C 1
ATOM 764 O O . ASP A 1 95 ? -4.18 16.594 -3.312 1 98.44 95 ASP A O 1
ATOM 768 N N . TRP A 1 96 ? -2.297 15.469 -3.447 1 98.19 96 TRP A N 1
ATOM 769 C CA . TRP A 1 96 ? -2.953 14.18 -3.656 1 98.19 96 TRP A CA 1
ATOM 770 C C . TRP A 1 96 ? -3.854 13.828 -2.475 1 98.19 96 TRP A C 1
ATOM 772 O O . TRP A 1 96 ? -4.996 13.406 -2.66 1 98.19 96 TRP A O 1
ATOM 782 N N . TYR A 1 97 ? -3.359 14.008 -1.299 1 98.12 97 TYR A N 1
ATOM 783 C CA . TYR A 1 97 ? -4.109 13.633 -0.107 1 98.12 97 TYR A CA 1
ATOM 784 C C . TYR A 1 97 ? -5.293 14.57 0.112 1 98.12 97 TYR A C 1
ATOM 786 O O . TYR A 1 97 ? -6.367 14.133 0.531 1 98.12 97 TYR A O 1
ATOM 794 N N . ARG A 1 98 ? -5.098 15.82 -0.201 1 97.62 98 ARG A N 1
ATOM 795 C CA . ARG A 1 98 ? -6.211 16.766 -0.132 1 97.62 98 ARG A CA 1
ATOM 796 C C . ARG A 1 98 ? -7.344 16.344 -1.061 1 97.62 98 ARG A C 1
ATOM 798 O O . ARG A 1 98 ? -8.516 16.422 -0.688 1 97.62 98 ARG A O 1
ATOM 805 N N . ALA A 1 99 ? -6.945 15.969 -2.246 1 96.75 99 ALA A N 1
ATOM 806 C CA . ALA A 1 99 ? -7.953 15.508 -3.199 1 96.75 99 ALA A CA 1
ATOM 807 C C . ALA A 1 99 ? -8.695 14.281 -2.666 1 96.75 99 ALA A C 1
ATOM 809 O O . ALA A 1 99 ? -9.906 14.164 -2.83 1 96.75 99 ALA A O 1
ATOM 810 N N . TYR A 1 100 ? -8.016 13.438 -2.018 1 96.81 100 TYR A N 1
ATOM 811 C CA . TYR A 1 100 ? -8.602 12.258 -1.398 1 96.81 100 TYR A CA 1
ATOM 812 C C . TYR A 1 100 ? -9.57 12.648 -0.291 1 96.81 100 TYR A C 1
ATOM 814 O O . TYR A 1 100 ? -10.695 12.141 -0.228 1 96.81 100 TYR A O 1
ATOM 822 N N . LEU A 1 101 ? -9.141 13.555 0.527 1 96.62 101 LEU A N 1
ATOM 823 C CA . LEU A 1 101 ? -9.992 14.008 1.624 1 96.62 101 LEU A CA 1
ATOM 824 C C . LEU A 1 101 ? -11.25 14.68 1.094 1 96.62 101 LEU A C 1
ATOM 826 O O . LEU A 1 101 ? -12.344 14.484 1.643 1 96.62 101 LEU A O 1
ATOM 830 N N . SER A 1 102 ? -11.055 15.453 0.086 1 95.62 102 SER A N 1
ATOM 831 C CA . SER A 1 102 ? -12.203 16.109 -0.534 1 95.62 102 SER A CA 1
ATOM 832 C C . SER A 1 102 ? -13.195 15.086 -1.067 1 95.62 102 SER A C 1
ATOM 834 O O . SER A 1 102 ? -14.406 15.258 -0.922 1 95.62 102 SER A O 1
ATOM 836 N N . TRP A 1 103 ? -12.688 14.148 -1.722 1 94.56 103 TRP A N 1
ATOM 837 C CA . TRP A 1 103 ? -13.516 13.062 -2.236 1 94.56 103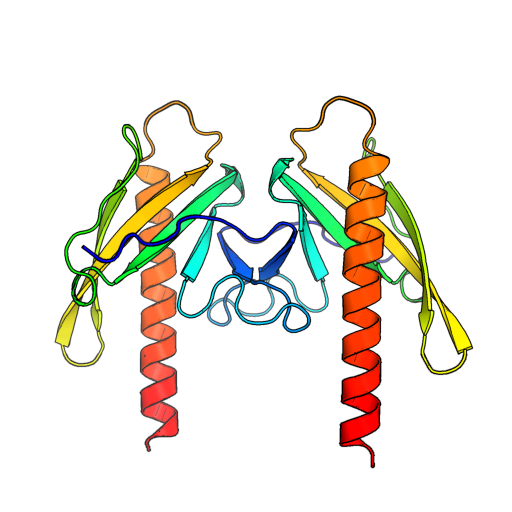 TRP A CA 1
ATOM 838 C C . TRP A 1 103 ? -14.25 12.352 -1.104 1 94.56 103 TRP A C 1
ATOM 840 O O . TRP A 1 103 ? -15.445 12.07 -1.21 1 94.56 103 TRP A O 1
ATOM 850 N N . GLU A 1 104 ? -13.562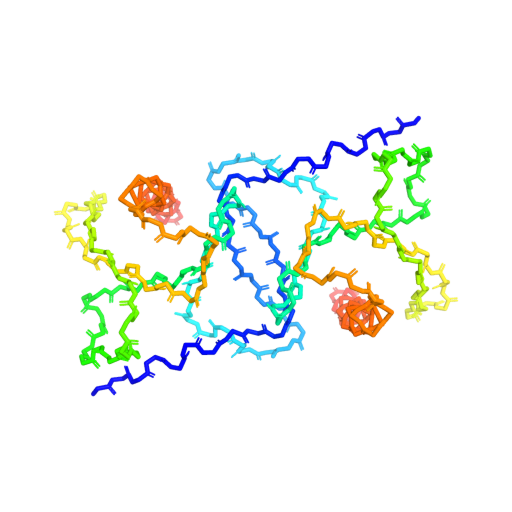 12.023 -0.005 1 92.81 104 GLU A N 1
ATOM 851 C CA . GLU A 1 104 ? -14.172 11.383 1.163 1 92.81 104 GLU A CA 1
ATOM 852 C C . GLU A 1 104 ? -15.297 12.242 1.735 1 92.81 104 GLU A C 1
ATOM 854 O O . GLU A 1 104 ? -16.359 11.727 2.08 1 92.81 104 GLU A O 1
ATOM 859 N N . ASP A 1 105 ? -14.984 13.508 1.837 1 92.25 105 ASP A N 1
ATOM 860 C CA . ASP A 1 105 ? -15.977 14.445 2.355 1 92.25 105 ASP A CA 1
ATOM 861 C C . ASP A 1 105 ? -17.25 14.406 1.523 1 92.25 105 ASP A C 1
ATOM 863 O O . ASP A 1 105 ? -18.359 14.391 2.074 1 92.25 105 ASP A O 1
ATOM 867 N N . ARG A 1 106 ? -17.125 14.367 0.292 1 90.69 106 ARG A N 1
ATOM 868 C CA . ARG A 1 106 ? -18.281 14.359 -0.607 1 90.69 106 ARG A CA 1
ATOM 869 C C . ARG A 1 106 ? -19.062 13.055 -0.474 1 90.69 106 ARG A C 1
ATOM 871 O O . ARG A 1 106 ? -20.297 13.062 -0.519 1 90.69 106 ARG A O 1
ATOM 878 N N . ASN A 1 107 ? -18.359 12 -0.33 1 88.44 107 ASN A N 1
ATOM 879 C CA . ASN A 1 107 ? -19.016 10.703 -0.176 1 88.44 107 ASN A CA 1
ATOM 880 C C . ASN A 1 107 ? -19.797 10.625 1.13 1 88.44 107 ASN A C 1
ATOM 882 O O . ASN A 1 107 ? -20.875 10.023 1.176 1 88.44 107 ASN A O 1
ATOM 886 N N . ILE A 1 108 ? -19.266 11.211 2.133 1 82.94 108 ILE A N 1
ATOM 887 C CA . ILE A 1 108 ? -19.922 11.219 3.43 1 82.94 108 ILE A CA 1
ATOM 888 C C . ILE A 1 108 ? -21.203 12.062 3.352 1 82.94 108 ILE A C 1
ATOM 890 O O . ILE A 1 108 ? -22.234 11.688 3.898 1 82.94 108 ILE A O 1
ATOM 894 N N . LEU A 1 109 ? -21.109 13.172 2.682 1 84 109 LEU A N 1
ATOM 895 C CA . LEU A 1 109 ? -22.266 14.031 2.508 1 84 109 LEU A CA 1
ATOM 896 C C . LEU A 1 109 ? -23.359 13.336 1.691 1 84 109 LEU A C 1
ATOM 898 O O . LEU A 1 109 ? -24.547 13.453 1.997 1 84 109 LEU A O 1
ATOM 902 N N . GLU A 1 110 ? -22.984 12.602 0.66 1 82 110 GLU A N 1
ATOM 903 C CA . GLU A 1 110 ? -23.938 11.898 -0.19 1 82 110 GLU A CA 1
ATOM 904 C C . GLU A 1 110 ? -24.609 10.742 0.562 1 82 110 GLU A C 1
ATOM 906 O O . GLU A 1 110 ? -25.766 10.438 0.328 1 82 110 GLU A O 1
ATOM 911 N N . ASP A 1 111 ? -23.938 10.133 1.442 1 75.94 111 ASP A N 1
ATOM 912 C CA . ASP A 1 111 ? -24.5 9.039 2.223 1 75.94 111 ASP A CA 1
ATOM 913 C C . ASP A 1 111 ? -25.453 9.562 3.297 1 75.94 111 ASP A C 1
ATOM 915 O O . ASP A 1 111 ? -26.359 8.844 3.732 1 75.94 111 ASP A O 1
ATOM 919 N N . GLU A 1 112 ? -25.328 10.75 3.738 1 69.69 112 GLU A N 1
ATOM 920 C CA . GLU A 1 112 ? -26.172 11.352 4.766 1 69.69 112 GLU A CA 1
ATOM 921 C C . GLU A 1 112 ? -27.422 11.969 4.156 1 69.69 112 GLU A C 1
ATOM 923 O O . GLU A 1 112 ? -28.391 12.25 4.867 1 69.69 112 GLU A O 1
ATOM 928 N N . GLU A 1 113 ? -27.531 12.219 2.969 1 65.31 113 GLU A N 1
ATOM 929 C CA . GLU A 1 113 ? -28.766 12.68 2.332 1 65.31 113 GLU A CA 1
ATOM 930 C C . GLU A 1 113 ? -29.672 11.508 1.988 1 65.31 113 GLU A C 1
ATOM 932 O O . GLU A 1 113 ? -29.203 10.422 1.628 1 65.31 113 GLU A O 1
ATOM 937 N N . MET B 1 1 ? 1.752 12.18 25.391 1 39.09 1 MET B N 1
ATOM 938 C CA . MET B 1 1 ? 2.672 12.047 24.266 1 39.09 1 MET B CA 1
ATOM 939 C C . MET B 1 1 ? 2.396 10.773 23.469 1 39.09 1 MET B C 1
ATOM 941 O O . MET B 1 1 ? 2.504 9.672 24.016 1 39.09 1 MET B O 1
ATOM 945 N N . ASN B 1 2 ? 1.313 10.617 22.734 1 48 2 ASN B N 1
ATOM 946 C CA . ASN B 1 2 ? 1.015 9.344 22.078 1 48 2 ASN B CA 1
ATOM 947 C C . ASN B 1 2 ? 2.055 9 21.016 1 48 2 ASN B C 1
ATOM 949 O O . ASN B 1 2 ? 2.309 9.797 20.109 1 48 2 ASN B O 1
ATOM 953 N N . LEU B 1 3 ? 3.145 8.234 21.5 1 48.19 3 LEU B N 1
ATOM 954 C CA . LEU B 1 3 ? 4.18 7.711 20.609 1 48.19 3 LEU B CA 1
ATOM 955 C C . LEU B 1 3 ? 3.562 6.938 19.453 1 48.19 3 LEU B C 1
ATOM 957 O O . LEU B 1 3 ? 2.811 5.984 19.672 1 48.19 3 LEU B O 1
ATOM 961 N N . ILE B 1 4 ? 3.256 7.633 18.406 1 57.06 4 ILE B N 1
ATOM 962 C CA . ILE B 1 4 ? 2.832 6.836 17.266 1 57.06 4 ILE B CA 1
ATOM 963 C C . ILE B 1 4 ? 3.883 5.77 16.953 1 57.06 4 ILE B C 1
ATOM 965 O O . ILE B 1 4 ? 5.078 6.07 16.906 1 57.06 4 ILE B O 1
ATOM 969 N N . ASP B 1 5 ? 3.611 4.512 17.469 1 59.09 5 ASP B N 1
ATOM 970 C CA . ASP B 1 5 ? 4.477 3.434 17 1 59.09 5 ASP B CA 1
ATOM 971 C C . ASP B 1 5 ? 4.621 3.469 15.484 1 59.09 5 ASP B C 1
ATOM 973 O O . ASP B 1 5 ? 3.672 3.174 14.758 1 59.09 5 ASP B O 1
ATOM 977 N N . PHE B 1 6 ? 5.641 4.008 14.93 1 76.19 6 PHE B N 1
ATOM 978 C CA . PHE B 1 6 ? 5.879 4.242 13.508 1 76.19 6 PHE B CA 1
ATOM 979 C C . PHE B 1 6 ? 6.383 2.977 12.828 1 76.19 6 PHE B C 1
ATOM 981 O O . PHE B 1 6 ? 7.004 3.041 11.766 1 76.19 6 PHE B O 1
ATOM 988 N N . THR B 1 7 ? 5.961 1.758 13.531 1 85.81 7 THR B N 1
ATOM 989 C CA . THR B 1 7 ? 6.43 0.565 12.836 1 85.81 7 THR B CA 1
ATOM 990 C C . THR B 1 7 ? 5.516 0.228 11.664 1 85.81 7 THR B C 1
ATOM 992 O O . THR B 1 7 ? 4.301 0.425 11.734 1 85.81 7 THR B O 1
ATOM 995 N N . LEU B 1 8 ? 6.094 -0.269 10.648 1 93.19 8 LEU B N 1
ATOM 996 C CA . LEU B 1 8 ? 5.336 -0.679 9.477 1 93.19 8 LEU B CA 1
ATOM 997 C C . LEU B 1 8 ? 5.148 -2.191 9.445 1 93.19 8 LEU B C 1
ATOM 999 O O . LEU B 1 8 ? 5.98 -2.936 9.969 1 93.19 8 LEU B O 1
ATOM 1003 N N . PRO B 1 9 ? 4.031 -2.662 8.883 1 95.06 9 PRO B N 1
ATOM 1004 C CA . PRO B 1 9 ? 3.877 -4.105 8.672 1 95.06 9 PRO B CA 1
ATOM 1005 C C . PRO B 1 9 ? 4.996 -4.699 7.824 1 95.06 9 PRO B C 1
ATOM 1007 O O . PRO B 1 9 ? 5.629 -3.982 7.039 1 95.06 9 PRO B O 1
ATOM 1010 N N . GLU B 1 10 ? 5.215 -5.984 7.969 1 95.94 10 GLU B N 1
ATOM 1011 C CA . GLU B 1 10 ? 6.246 -6.664 7.195 1 95.94 10 GLU B CA 1
ATOM 1012 C C . GLU B 1 10 ? 5.922 -6.641 5.703 1 95.94 10 GLU B C 1
ATOM 1014 O O . GLU B 1 10 ? 6.812 -6.457 4.871 1 95.94 10 GLU B O 1
ATOM 1019 N N . ILE B 1 11 ? 4.707 -6.961 5.406 1 97.88 11 ILE B N 1
ATOM 1020 C CA . ILE B 1 11 ? 4.219 -6.965 4.031 1 97.88 11 ILE B CA 1
ATOM 1021 C C . ILE B 1 11 ? 2.891 -6.215 3.951 1 97.88 11 ILE B C 1
ATOM 1023 O O . ILE B 1 11 ? 2.045 -6.344 4.84 1 97.88 11 ILE B O 1
ATOM 1027 N N . VAL B 1 12 ? 2.729 -5.43 2.938 1 97.69 12 VAL B N 1
ATOM 1028 C CA . VAL B 1 12 ? 1.518 -4.633 2.77 1 97.69 12 VAL B CA 1
ATOM 1029 C C . VAL B 1 12 ? 1.038 -4.719 1.321 1 97.69 12 VAL B C 1
ATOM 1031 O O . VAL B 1 12 ? 1.826 -5.008 0.416 1 97.69 12 VAL B O 1
ATOM 1034 N N . PHE B 1 13 ? -0.241 -4.496 1.172 1 96.94 13 PHE B N 1
ATOM 1035 C CA . PHE B 1 13 ? -0.787 -4.227 -0.153 1 96.94 13 PHE B CA 1
ATOM 1036 C C . PHE B 1 13 ? -0.549 -2.773 -0.551 1 96.94 13 PHE B C 1
ATOM 1038 O O . PHE B 1 13 ? -0.637 -1.874 0.286 1 96.94 13 PHE B O 1
ATOM 1045 N N . LEU B 1 14 ? -0.203 -2.543 -1.774 1 97.06 14 LEU B N 1
ATOM 1046 C CA . LEU B 1 14 ? -0.281 -1.208 -2.359 1 97.06 14 LEU B CA 1
ATOM 1047 C C . LEU B 1 14 ? -1.654 -0.964 -2.977 1 97.06 14 LEU B C 1
ATOM 1049 O O . LEU B 1 14 ? -2.057 -1.668 -3.904 1 97.06 14 LEU B O 1
ATOM 1053 N N . GLU B 1 15 ? -2.289 0.057 -2.453 1 95.38 15 GLU B N 1
ATOM 1054 C CA . GLU B 1 15 ? -3.656 0.314 -2.896 1 95.38 15 GLU B CA 1
ATOM 1055 C C . GLU B 1 15 ? -3.799 1.729 -3.451 1 95.38 15 GLU B C 1
ATOM 1057 O O . GLU B 1 15 ? -3.43 2.701 -2.789 1 95.38 15 GLU B O 1
ATOM 1062 N N . PRO B 1 16 ? -4.277 1.766 -4.609 1 94.56 16 PRO B N 1
ATOM 1063 C CA . PRO B 1 16 ? -4.586 3.104 -5.117 1 94.56 16 PRO B CA 1
ATOM 1064 C C . PRO B 1 16 ? -5.754 3.76 -4.379 1 94.56 16 PRO B C 1
ATOM 1066 O O . PRO B 1 16 ? -6.422 3.109 -3.57 1 94.56 16 PRO B O 1
ATOM 1069 N N . SER B 1 17 ? -5.863 5.02 -4.637 1 92.25 17 SER B N 1
ATOM 1070 C CA . SER B 1 17 ? -6.977 5.723 -4.008 1 92.25 17 SER B CA 1
ATOM 1071 C C . SER B 1 17 ? -8.242 5.613 -4.848 1 92.25 17 SER B C 1
ATOM 1073 O O . SER B 1 17 ? -8.195 5.688 -6.074 1 92.25 17 SER B O 1
ATOM 1075 N N . GLU B 1 18 ? -9.289 5.535 -4.121 1 87.44 18 GLU B N 1
ATOM 1076 C CA . GLU B 1 18 ? -10.586 5.367 -4.777 1 87.44 18 GLU B CA 1
ATOM 1077 C C . GLU B 1 18 ? -10.961 6.613 -5.578 1 87.44 18 GLU B C 1
ATOM 1079 O O . GLU B 1 18 ? -11.758 6.539 -6.512 1 87.44 18 GLU B O 1
ATOM 1084 N N . HIS B 1 19 ? -10.297 7.688 -5.113 1 88.44 19 HIS B N 1
ATOM 1085 C CA . HIS B 1 19 ? -10.672 8.922 -5.793 1 88.44 19 HIS B CA 1
ATOM 1086 C C . HIS B 1 19 ? -10.094 8.969 -7.203 1 88.44 19 HIS B C 1
ATOM 1088 O O . HIS B 1 19 ? -10.516 9.789 -8.023 1 88.44 19 HIS B O 1
ATOM 1094 N N . LEU B 1 20 ? -9.031 8.281 -7.543 1 87.06 20 LEU B N 1
ATOM 1095 C CA . LEU B 1 20 ? -8.406 8.242 -8.859 1 87.06 20 LEU B CA 1
ATOM 1096 C C . LEU B 1 20 ? -8.82 6.988 -9.625 1 87.06 20 LEU B C 1
ATOM 1098 O O . LEU B 1 20 ? -8.367 6.766 -10.75 1 87.06 20 LEU B O 1
ATOM 1102 N N . GLU B 1 21 ? -9.867 6.578 -9.836 1 75 21 GLU B N 1
ATOM 1103 C CA . GLU B 1 21 ? -10.469 5.406 -10.461 1 75 21 GLU B CA 1
ATOM 1104 C C . GLU B 1 21 ? -9.422 4.578 -11.203 1 75 21 GLU B C 1
ATOM 1106 O O . GLU B 1 21 ? -8.531 5.129 -11.859 1 75 21 GLU B O 1
ATOM 1111 N N . ASN B 1 22 ? -9.375 3.244 -11.078 1 70.19 22 ASN B N 1
ATOM 1112 C CA . ASN B 1 22 ? -8.906 2.154 -11.93 1 70.19 22 ASN B CA 1
ATOM 1113 C C . ASN B 1 22 ? -7.391 2.172 -12.086 1 70.19 22 ASN B C 1
ATOM 1115 O O . ASN B 1 22 ? -6.859 1.771 -13.117 1 70.19 22 ASN B O 1
ATOM 1119 N N . GLU B 1 23 ? -6.547 2.699 -11.055 1 82.19 23 GLU B N 1
ATOM 1120 C CA . GLU B 1 23 ? -5.113 2.748 -11.32 1 82.19 23 GLU B CA 1
ATOM 1121 C C . GLU B 1 23 ? -4.48 1.363 -11.211 1 82.19 23 GLU B C 1
ATOM 1123 O O . GLU B 1 23 ? -3.451 1.091 -11.828 1 82.19 23 GLU B O 1
ATOM 1128 N N . LEU B 1 24 ? -5.051 0.509 -10.414 1 86.19 24 LEU B N 1
ATOM 1129 C CA . LEU B 1 24 ? -4.594 -0.871 -10.289 1 86.19 24 LEU B CA 1
ATOM 1130 C C . LEU B 1 24 ? -5.746 -1.847 -10.508 1 86.19 24 LEU B C 1
ATOM 1132 O O . LEU B 1 24 ? -5.793 -2.908 -9.883 1 86.19 24 LEU B O 1
ATOM 1136 N N . GLU B 1 25 ? -6.586 -1.515 -11.438 1 80.69 25 GLU B N 1
ATOM 1137 C CA . GLU B 1 25 ? -7.785 -2.336 -11.602 1 80.69 25 GLU B CA 1
ATOM 1138 C C . GLU B 1 25 ? -7.422 -3.793 -11.867 1 80.69 25 GLU B C 1
ATOM 1140 O O . GLU B 1 25 ? -6.691 -4.094 -12.812 1 80.69 25 GLU B O 1
ATOM 1145 N N . SER B 1 26 ? -7.879 -4.672 -10.984 1 82.88 26 SER B N 1
ATOM 1146 C CA . SER B 1 26 ? -7.781 -6.129 -11.039 1 82.88 26 SER B CA 1
ATOM 1147 C C . SER B 1 26 ? -6.352 -6.598 -10.789 1 82.88 26 SER B C 1
ATOM 1149 O O . SER B 1 26 ? -6.02 -7.754 -11.047 1 82.88 26 SER B O 1
ATOM 1151 N N . ARG B 1 27 ? -5.527 -5.594 -10.461 1 90.94 27 ARG B N 1
ATOM 1152 C CA . ARG B 1 27 ? -4.141 -5.945 -10.164 1 90.94 27 ARG B CA 1
ATOM 1153 C C . ARG B 1 27 ? -3.889 -5.969 -8.664 1 90.94 27 ARG B C 1
ATOM 1155 O O . ARG B 1 27 ? -4.488 -5.191 -7.914 1 90.94 27 ARG B O 1
ATOM 1162 N N . THR B 1 28 ? -3.051 -6.914 -8.258 1 95 28 THR B N 1
ATOM 1163 C CA . THR B 1 28 ? -2.613 -7.008 -6.867 1 95 28 THR B CA 1
ATOM 1164 C C . THR B 1 28 ? -1.115 -6.742 -6.75 1 95 28 THR B C 1
ATOM 1166 O O . THR B 1 28 ? -0.31 -7.414 -7.398 1 95 28 THR B O 1
ATOM 1169 N N . VAL B 1 29 ? -0.799 -5.703 -6.031 1 96.31 29 VAL B N 1
ATOM 1170 C CA . VAL B 1 29 ? 0.6 -5.355 -5.801 1 96.31 29 VAL B CA 1
ATOM 1171 C C . VAL B 1 29 ? 0.899 -5.375 -4.305 1 96.31 29 VAL B C 1
ATOM 1173 O O . VAL B 1 29 ? 0.111 -4.871 -3.502 1 96.31 29 VAL B O 1
ATOM 1176 N N . ILE B 1 30 ? 2.018 -5.992 -3.895 1 98.25 30 ILE B N 1
ATOM 1177 C CA . ILE B 1 30 ? 2.426 -6.035 -2.496 1 98.25 30 ILE B CA 1
ATOM 1178 C C . ILE B 1 30 ? 3.842 -5.48 -2.352 1 98.25 30 ILE B C 1
ATOM 1180 O O . ILE B 1 30 ? 4.57 -5.355 -3.34 1 98.25 30 ILE B O 1
ATOM 1184 N N . GLN B 1 31 ? 4.188 -5.137 -1.149 1 98.5 31 GLN B N 1
ATOM 1185 C CA . GLN B 1 31 ? 5.539 -4.688 -0.83 1 98.5 31 GLN B CA 1
ATOM 1186 C C . GLN B 1 31 ? 6.066 -5.375 0.426 1 98.5 31 GLN B C 1
ATOM 1188 O O . GLN B 1 31 ? 5.387 -5.41 1.454 1 98.5 31 GLN B O 1
ATOM 1193 N N . HIS B 1 32 ? 7.133 -5.969 0.256 1 98.62 32 HIS B N 1
ATOM 1194 C CA . HIS B 1 32 ? 7.941 -6.348 1.409 1 98.62 32 HIS B CA 1
ATOM 1195 C C . HIS B 1 32 ? 8.672 -5.141 1.988 1 98.62 32 HIS B C 1
ATOM 1197 O O . HIS B 1 32 ? 9.516 -4.543 1.319 1 98.62 32 HIS B O 1
ATOM 1203 N N . THR B 1 33 ? 8.43 -4.812 3.203 1 96.69 33 THR B N 1
ATOM 1204 C CA . THR B 1 33 ? 8.797 -3.52 3.768 1 96.69 33 THR B CA 1
ATOM 1205 C C . THR B 1 33 ? 10.305 -3.439 3.99 1 96.69 33 THR B C 1
ATOM 1207 O O . THR B 1 33 ? 10.945 -2.463 3.596 1 96.69 33 THR B O 1
ATOM 1210 N N . ALA B 1 34 ? 10.898 -4.418 4.555 1 95.69 34 ALA B N 1
ATOM 1211 C CA . ALA B 1 34 ? 12.297 -4.359 4.969 1 95.69 34 ALA B CA 1
ATOM 1212 C C . ALA B 1 34 ? 13.219 -4.234 3.76 1 95.69 34 ALA B C 1
ATOM 1214 O O . ALA B 1 34 ? 14.219 -3.516 3.807 1 95.69 34 ALA B O 1
ATOM 1215 N N . SER B 1 35 ? 12.883 -4.855 2.719 1 97.19 35 SER B N 1
ATOM 1216 C CA . SER B 1 35 ? 13.734 -4.832 1.532 1 97.19 35 SER B CA 1
ATOM 1217 C C . SER B 1 35 ? 13.211 -3.84 0.499 1 97.19 35 SER B C 1
ATOM 1219 O O . SER B 1 35 ? 13.812 -3.67 -0.564 1 97.19 35 SER B O 1
ATOM 1221 N N . HIS B 1 36 ? 12.094 -3.207 0.797 1 97.38 36 HIS B N 1
ATOM 1222 C CA . HIS B 1 36 ? 11.43 -2.299 -0.134 1 97.38 36 HIS B CA 1
ATOM 1223 C C . HIS B 1 36 ? 11.242 -2.953 -1.499 1 97.38 36 HIS B C 1
ATOM 1225 O O . HIS B 1 36 ? 11.523 -2.338 -2.531 1 97.38 36 HIS B O 1
ATOM 1231 N N . THR B 1 37 ? 10.875 -4.234 -1.466 1 98 37 THR B N 1
ATOM 1232 C CA . THR B 1 37 ? 10.57 -4.965 -2.691 1 98 37 THR B CA 1
ATOM 1233 C C . THR B 1 37 ? 9.094 -4.824 -3.051 1 98 37 THR B C 1
ATOM 1235 O O . THR B 1 37 ? 8.219 -5.184 -2.258 1 98 37 THR B O 1
ATOM 1238 N N . ILE B 1 38 ? 8.844 -4.254 -4.18 1 97.88 38 ILE B N 1
ATOM 1239 C CA . ILE B 1 38 ? 7.496 -4.129 -4.723 1 97.88 38 ILE B CA 1
ATOM 1240 C C . ILE B 1 38 ? 7.281 -5.168 -5.82 1 97.88 38 ILE B C 1
ATOM 1242 O O . ILE B 1 38 ? 8.078 -5.27 -6.754 1 97.88 38 ILE B O 1
ATOM 1246 N N . MET B 1 39 ? 6.156 -5.961 -5.691 1 96.88 39 MET B N 1
ATOM 1247 C CA . MET B 1 39 ? 5.938 -7.008 -6.684 1 96.88 39 MET B CA 1
ATOM 1248 C C . MET B 1 39 ? 4.461 -7.125 -7.039 1 96.88 39 MET B C 1
ATOM 1250 O O . MET B 1 39 ? 3.596 -6.953 -6.176 1 96.88 39 MET B O 1
ATOM 1254 N N . GLU B 1 40 ? 4.277 -7.457 -8.266 1 95.25 40 GLU B N 1
ATOM 1255 C CA . GLU B 1 40 ? 2.963 -7.863 -8.758 1 95.25 40 GLU B CA 1
ATOM 1256 C C . GLU B 1 40 ? 2.66 -9.312 -8.391 1 95.25 40 GLU B C 1
ATOM 1258 O O . GLU B 1 40 ? 3.529 -10.18 -8.492 1 95.25 40 GLU B O 1
ATOM 1263 N N . VAL B 1 41 ? 1.463 -9.531 -7.93 1 95.75 41 VAL B N 1
ATOM 1264 C CA . VAL B 1 41 ? 0.991 -10.906 -7.773 1 95.75 41 VAL B CA 1
ATOM 1265 C C . VAL B 1 41 ? 0.088 -11.273 -8.945 1 95.75 41 VAL B C 1
ATOM 1267 O O . VAL B 1 41 ? -0.961 -10.664 -9.148 1 95.75 41 VAL B O 1
ATOM 1270 N N . ILE B 1 42 ? 0.475 -12.234 -9.625 1 92.69 42 ILE B N 1
ATOM 1271 C CA . ILE B 1 42 ? -0.239 -12.617 -10.844 1 92.69 42 ILE B CA 1
ATOM 1272 C C . ILE B 1 42 ? -0.766 -14.047 -10.703 1 92.69 42 ILE B C 1
ATOM 1274 O O . ILE B 1 42 ? -0.015 -14.961 -10.352 1 92.69 42 ILE B O 1
ATOM 1278 N N . ALA B 1 43 ? -2.055 -14.164 -10.938 1 92.38 43 ALA B N 1
ATOM 1279 C CA . ALA B 1 43 ? -2.605 -15.508 -11.086 1 92.38 43 ALA B CA 1
ATOM 1280 C C . ALA B 1 43 ? -2.223 -16.109 -12.438 1 92.38 43 ALA B C 1
ATOM 1282 O O . ALA B 1 43 ? -2.832 -15.789 -13.461 1 92.38 43 ALA B O 1
ATOM 1283 N N . ALA B 1 44 ? -1.315 -16.953 -12.422 1 85.75 44 ALA B N 1
ATOM 1284 C CA . ALA B 1 44 ? -0.69 -17.453 -13.648 1 85.75 44 ALA B CA 1
ATOM 1285 C C . ALA B 1 44 ? -1.676 -18.266 -14.477 1 85.75 44 ALA B C 1
ATOM 1287 O O . ALA B 1 44 ? -1.557 -18.344 -15.695 1 85.75 44 ALA B O 1
ATOM 1288 N N . ASP B 1 45 ? -2.625 -18.812 -13.797 1 82.44 45 ASP B N 1
ATOM 1289 C CA . ASP B 1 45 ? -3.6 -19.641 -14.484 1 82.44 45 ASP B CA 1
ATOM 1290 C C . ASP B 1 45 ? -4.578 -18.797 -15.297 1 82.44 45 ASP B C 1
ATOM 1292 O O . ASP B 1 45 ? -5.246 -19.312 -16.203 1 82.44 45 ASP B O 1
ATOM 1296 N N . GLU B 1 46 ? -4.574 -17.562 -14.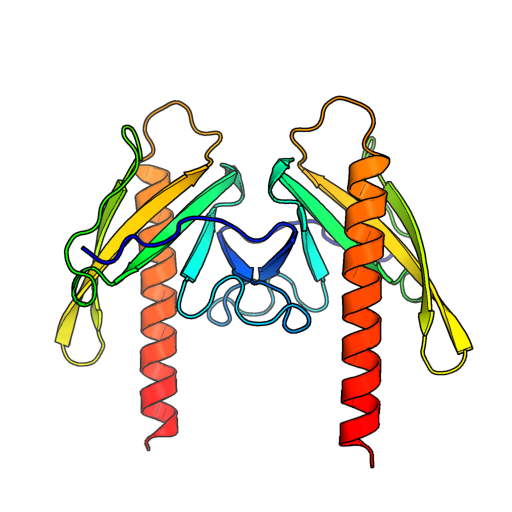969 1 74.62 46 GLU B N 1
ATOM 1297 C CA . GLU B 1 46 ? -5.57 -16.703 -15.602 1 74.62 46 GLU B CA 1
ATOM 1298 C C . GLU B 1 46 ? -4.938 -15.797 -16.656 1 74.62 46 GLU B C 1
ATOM 1300 O O . GLU B 1 46 ? -5.633 -15.031 -17.312 1 74.62 46 GLU B O 1
ATOM 1305 N N . VAL B 1 47 ? -3.633 -15.859 -16.797 1 72.75 47 VAL B N 1
ATOM 1306 C CA . VAL B 1 47 ? -2.961 -14.914 -17.672 1 72.75 47 VAL B CA 1
ATOM 1307 C C . VAL B 1 47 ? -2.162 -15.672 -18.734 1 72.75 47 VAL B C 1
ATOM 1309 O O . VAL B 1 47 ? -1.459 -16.625 -18.422 1 72.75 47 VAL B O 1
ATOM 1312 N N . GLU B 1 48 ? -2.514 -15.422 -19.984 1 67.31 48 GLU B N 1
ATOM 1313 C CA . GLU B 1 48 ? -1.72 -15.969 -21.078 1 67.31 48 GLU B CA 1
ATOM 1314 C C . GLU B 1 48 ? -0.706 -14.945 -21.594 1 67.31 48 GLU B C 1
ATOM 1316 O O . GLU B 1 48 ? -0.994 -13.75 -21.641 1 67.31 48 GLU B O 1
ATOM 1321 N N . GLY B 1 49 ? 0.519 -15.453 -21.844 1 69.12 49 GLY B N 1
ATOM 1322 C CA . GLY B 1 49 ? 1.481 -14.633 -22.562 1 69.12 49 GLY B CA 1
ATOM 1323 C C . GLY B 1 49 ? 2.086 -13.531 -21.719 1 69.12 49 GLY B C 1
ATOM 1324 O O . GLY B 1 49 ? 2.223 -12.391 -22.156 1 69.12 49 GLY B O 1
ATOM 1325 N N . LEU B 1 50 ? 2.414 -13.867 -20.547 1 72.38 50 LEU B N 1
ATOM 1326 C CA . LEU B 1 50 ? 3.066 -12.867 -19.719 1 72.38 50 LEU B CA 1
ATOM 1327 C C . LEU B 1 50 ? 4.41 -12.453 -20.312 1 72.38 50 LEU B C 1
ATOM 1329 O O . LEU B 1 50 ? 5.207 -13.305 -20.703 1 72.38 50 LEU B O 1
ATOM 1333 N N . ASN B 1 51 ? 4.445 -11.172 -20.641 1 74.88 51 ASN B N 1
ATOM 1334 C CA . ASN B 1 51 ? 5.711 -10.609 -21.094 1 74.88 51 ASN B CA 1
ATOM 1335 C C . ASN B 1 51 ? 6.254 -9.57 -20.125 1 74.88 51 ASN B C 1
ATOM 1337 O O . ASN B 1 51 ? 5.625 -8.531 -19.906 1 74.88 51 ASN B O 1
ATOM 1341 N N . PHE B 1 52 ? 7.453 -9.984 -19.531 1 78.56 52 PHE B N 1
ATOM 1342 C CA . PHE B 1 52 ? 8.102 -9.062 -18.609 1 78.56 52 PHE B CA 1
ATOM 1343 C C . PHE B 1 52 ? 9.305 -8.391 -19.266 1 78.56 52 PHE B C 1
ATOM 1345 O O . PHE B 1 52 ? 9.852 -8.914 -20.234 1 78.56 52 PHE B O 1
ATOM 1352 N N . LYS B 1 53 ? 9.547 -7.188 -18.781 1 79.19 53 LYS B N 1
ATOM 1353 C CA . LYS B 1 53 ? 10.797 -6.551 -19.188 1 79.19 53 LYS B CA 1
ATOM 1354 C C . LYS B 1 53 ? 11.992 -7.449 -18.891 1 79.19 53 LYS B C 1
ATOM 1356 O O . LYS B 1 53 ? 11.984 -8.195 -17.906 1 79.19 53 LYS B O 1
ATOM 1361 N N . ALA B 1 54 ? 12.984 -7.316 -19.75 1 81.25 54 ALA B N 1
ATOM 1362 C CA . ALA B 1 54 ? 14.211 -8.078 -19.531 1 81.25 54 ALA B CA 1
ATOM 1363 C C . ALA B 1 54 ? 14.805 -7.77 -18.156 1 81.25 54 ALA B C 1
ATOM 1365 O O . ALA B 1 54 ? 14.875 -6.609 -17.75 1 81.25 54 ALA B O 1
ATOM 1366 N N . GLY B 1 55 ? 15.117 -8.891 -17.469 1 84.31 55 GLY B N 1
ATOM 1367 C CA . GLY B 1 55 ? 15.758 -8.695 -16.172 1 84.31 55 GLY B CA 1
ATOM 1368 C C . GLY B 1 55 ? 14.773 -8.664 -15.023 1 84.31 55 GLY B C 1
ATOM 1369 O O . GLY B 1 55 ? 15.172 -8.633 -13.859 1 84.31 55 GLY B O 1
ATOM 1370 N N . THR B 1 56 ? 13.523 -8.68 -15.414 1 89.94 56 THR B N 1
ATOM 1371 C CA . THR B 1 56 ? 12.531 -8.734 -14.344 1 89.94 56 THR B CA 1
ATOM 1372 C C . THR B 1 56 ? 12.672 -10.031 -13.547 1 89.94 56 THR B C 1
ATOM 1374 O O . THR B 1 56 ? 12.648 -11.117 -14.125 1 89.94 56 THR B O 1
ATOM 1377 N N . LYS B 1 57 ? 12.875 -9.859 -12.312 1 93.75 57 LYS B N 1
ATOM 1378 C CA . LYS B 1 57 ? 12.914 -11.023 -11.438 1 93.75 57 LYS B CA 1
ATOM 1379 C C . LYS B 1 57 ? 11.516 -11.547 -11.148 1 93.75 57 LYS B C 1
ATOM 1381 O O . LYS B 1 57 ? 10.594 -10.766 -10.914 1 93.75 57 LYS B O 1
ATOM 1386 N N . THR B 1 58 ? 11.398 -12.859 -11.219 1 93.62 58 THR B N 1
ATOM 1387 C CA . THR B 1 58 ? 10.117 -13.5 -10.961 1 93.62 58 THR B CA 1
ATOM 1388 C C . THR B 1 58 ? 10.273 -14.672 -10.008 1 93.62 58 THR B C 1
ATOM 1390 O O . THR B 1 58 ? 11.391 -15.133 -9.766 1 93.62 58 THR B O 1
ATOM 1393 N N . TYR B 1 59 ? 9.164 -15.109 -9.469 1 96.44 59 TYR B N 1
ATOM 1394 C CA . TYR B 1 59 ? 9.102 -16.266 -8.578 1 96.44 59 TYR B CA 1
ATOM 1395 C C . TYR B 1 59 ? 7.727 -16.922 -8.641 1 96.44 59 TYR B C 1
ATOM 1397 O O . TYR B 1 59 ? 6.707 -16.266 -8.406 1 96.44 59 TYR B O 1
ATOM 1405 N N . GLU B 1 60 ? 7.789 -18.172 -8.93 1 96.38 60 GLU B N 1
ATOM 1406 C CA . GLU B 1 60 ? 6.543 -18.922 -9 1 96.38 60 GLU B CA 1
ATOM 1407 C C . GLU B 1 60 ? 6.266 -19.656 -7.688 1 96.38 60 GLU B C 1
ATOM 1409 O O . GLU B 1 60 ? 7.191 -20.172 -7.055 1 96.38 60 GLU B O 1
ATOM 1414 N N . PHE B 1 61 ? 4.996 -19.672 -7.352 1 97.62 61 PHE B N 1
ATOM 1415 C CA . PHE B 1 61 ? 4.594 -20.453 -6.191 1 97.62 61 PHE B CA 1
ATOM 1416 C C . PHE B 1 61 ? 3.168 -20.969 -6.359 1 97.62 61 PHE B C 1
ATOM 1418 O O . PHE B 1 61 ? 2.398 -20.438 -7.16 1 97.62 61 PHE B O 1
ATOM 1425 N N . GLU B 1 62 ? 2.924 -21.984 -5.578 1 97.69 62 GLU B N 1
ATOM 1426 C CA . GLU B 1 62 ? 1.614 -22.625 -5.633 1 97.69 62 GLU B CA 1
ATOM 1427 C C . GLU B 1 62 ? 0.833 -22.391 -4.344 1 97.69 62 GLU B C 1
ATOM 1429 O O . GLU B 1 62 ? 1.424 -22.219 -3.275 1 97.69 62 GLU B O 1
ATOM 1434 N N . TYR B 1 63 ? -0.462 -22.297 -4.535 1 97.69 63 TYR B N 1
ATOM 1435 C CA . TYR B 1 63 ? -1.414 -22.25 -3.43 1 97.69 63 TYR B CA 1
ATOM 1436 C C . TYR B 1 63 ? -2.475 -23.328 -3.574 1 97.69 63 TYR B C 1
ATOM 1438 O O . TYR B 1 63 ? -3.129 -23.438 -4.613 1 97.69 63 TYR B O 1
ATOM 1446 N N . LEU B 1 64 ? -2.514 -24.172 -2.576 1 96.62 64 LEU B N 1
ATOM 1447 C CA . LEU B 1 64 ? -3.592 -25.156 -2.502 1 96.62 64 LEU B CA 1
ATOM 1448 C C . LEU B 1 64 ? -4.812 -24.562 -1.805 1 96.62 64 LEU B C 1
ATOM 1450 O O . LEU B 1 64 ? -4.785 -24.312 -0.598 1 96.62 64 LEU B O 1
ATOM 1454 N N . ASN B 1 65 ? -5.91 -24.422 -2.561 1 93.75 65 ASN B N 1
ATOM 1455 C CA . ASN B 1 65 ? -7.066 -23.766 -1.966 1 93.75 65 ASN B CA 1
ATOM 1456 C C . ASN B 1 65 ? -7.918 -24.75 -1.16 1 93.75 65 ASN B C 1
ATOM 1458 O O . ASN B 1 65 ? -7.598 -25.938 -1.08 1 93.75 65 ASN B O 1
ATOM 1462 N N . LEU B 1 66 ? -8.93 -24.219 -0.538 1 91.06 66 LEU B N 1
ATOM 1463 C CA . LEU B 1 66 ? -9.742 -24.984 0.405 1 91.06 66 LEU B CA 1
ATOM 1464 C C . LEU B 1 66 ? -10.523 -26.094 -0.312 1 91.06 66 LEU B C 1
ATOM 1466 O O . LEU B 1 66 ? -11.008 -27.016 0.325 1 91.06 66 LEU B O 1
ATOM 1470 N N . TYR B 1 67 ? -10.672 -26 -1.601 1 90.62 67 TYR B N 1
ATOM 1471 C CA . TYR B 1 67 ? -11.422 -26.984 -2.373 1 90.62 67 TYR B CA 1
ATOM 1472 C C . TYR B 1 67 ? -10.492 -28.062 -2.924 1 90.62 67 TYR B C 1
ATOM 1474 O O . TYR B 1 67 ? -10.93 -28.953 -3.662 1 90.62 67 TYR B O 1
ATOM 1482 N N . GLY B 1 68 ? -9.227 -27.938 -2.641 1 93.38 68 GLY B N 1
ATOM 1483 C CA . GLY B 1 68 ? -8.273 -28.938 -3.082 1 93.38 68 GLY B CA 1
ATOM 1484 C C . GLY B 1 68 ? -7.719 -28.672 -4.469 1 93.38 68 GLY B C 1
ATOM 1485 O O . GLY B 1 68 ? -7.152 -29.562 -5.102 1 93.38 68 GLY B O 1
ATOM 1486 N N . LEU B 1 69 ? -7.93 -27.484 -4.969 1 94.25 69 LEU B N 1
ATOM 1487 C CA . LEU B 1 69 ? -7.406 -27.109 -6.273 1 94.25 69 LEU B CA 1
ATOM 1488 C C . LEU B 1 69 ? -6.102 -26.328 -6.129 1 94.25 69 LEU B C 1
ATOM 1490 O O . LEU B 1 69 ? -5.99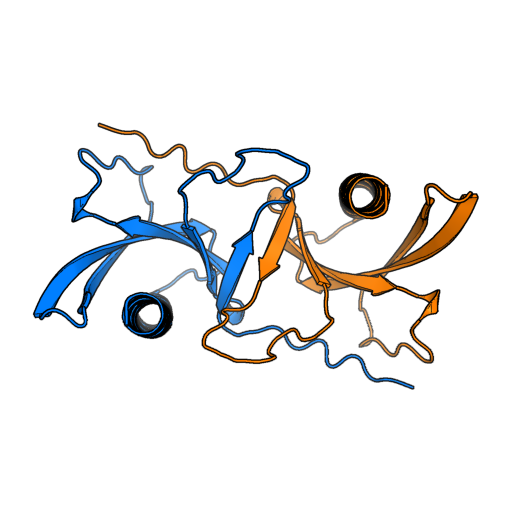6 -25.438 -5.277 1 94.25 69 LEU B O 1
ATOM 1494 N N . VAL B 1 70 ? -5.156 -26.719 -6.969 1 96.31 70 VAL B N 1
ATOM 1495 C CA . VAL B 1 70 ? -3.879 -26 -6.988 1 96.31 70 VAL B CA 1
ATOM 1496 C C . VAL B 1 70 ? -3.984 -24.766 -7.875 1 96.31 70 VAL B C 1
ATOM 1498 O O . VAL B 1 70 ? -4.395 -24.859 -9.031 1 96.31 70 VAL B O 1
ATOM 1501 N N . GLU B 1 71 ? -3.66 -23.672 -7.305 1 96 71 GLU B N 1
ATOM 1502 C CA . GLU B 1 71 ? -3.58 -22.406 -8.023 1 96 71 GLU B CA 1
ATOM 1503 C C . GLU B 1 71 ? -2.131 -21.953 -8.188 1 96 71 GLU B C 1
ATOM 1505 O O . GLU B 1 71 ? -1.361 -21.953 -7.227 1 96 71 GLU B O 1
ATOM 1510 N N . ASN B 1 72 ? -1.816 -21.609 -9.422 1 95.75 72 ASN B N 1
ATOM 1511 C CA . ASN B 1 72 ? -0.468 -21.125 -9.711 1 95.75 72 ASN B CA 1
ATOM 1512 C C . ASN B 1 72 ? -0.4 -19.609 -9.695 1 95.75 72 ASN B C 1
ATOM 1514 O O . ASN B 1 72 ? -1.239 -18.938 -10.305 1 95.75 72 ASN B O 1
ATOM 1518 N N . HIS B 1 73 ? 0.594 -19.141 -8.938 1 96.19 73 HIS B N 1
ATOM 1519 C CA . HIS B 1 73 ? 0.817 -17.703 -8.859 1 96.19 73 HIS B CA 1
ATOM 1520 C C . HIS B 1 73 ? 2.25 -17.344 -9.242 1 96.19 73 HIS B C 1
ATOM 1522 O O . HIS B 1 73 ? 3.137 -18.203 -9.211 1 96.19 73 HIS B O 1
ATOM 1528 N N . LEU B 1 74 ? 2.402 -16.125 -9.641 1 94.88 74 LEU B N 1
ATOM 1529 C CA . LEU B 1 74 ? 3.699 -15.57 -10.023 1 94.88 74 LEU B CA 1
ATOM 1530 C C . LEU B 1 74 ? 3.9 -14.188 -9.422 1 94.88 74 LEU B C 1
ATOM 1532 O O . LEU B 1 74 ? 2.998 -13.344 -9.477 1 94.88 74 LEU B O 1
ATOM 1536 N N . PHE B 1 75 ? 5.09 -14.062 -8.719 1 96.25 75 PHE B N 1
ATOM 1537 C CA . PHE B 1 75 ? 5.539 -12.711 -8.383 1 96.25 75 PHE B CA 1
ATOM 1538 C C . PHE B 1 75 ? 6.363 -12.117 -9.523 1 96.25 75 PHE B C 1
ATOM 1540 O O . PHE B 1 75 ? 7.234 -12.789 -10.078 1 96.25 75 PHE B O 1
ATOM 1547 N N . ALA B 1 76 ? 6.09 -10.922 -9.906 1 94.5 76 ALA B N 1
ATOM 1548 C CA . ALA B 1 76 ? 6.945 -10.125 -10.781 1 94.5 76 ALA B CA 1
ATOM 1549 C C . ALA B 1 76 ? 7.402 -8.844 -10.086 1 94.5 76 ALA B C 1
ATOM 1551 O O . ALA B 1 76 ? 6.574 -8.023 -9.68 1 94.5 76 ALA B O 1
ATOM 1552 N N . VAL B 1 77 ? 8.695 -8.648 -10.031 1 95.5 77 VAL B N 1
ATOM 1553 C CA . VAL B 1 77 ? 9.25 -7.574 -9.211 1 95.5 77 VAL B CA 1
ATOM 1554 C C . VAL B 1 77 ? 9.242 -6.27 -10.008 1 95.5 77 VAL B C 1
ATOM 1556 O O . VAL B 1 77 ? 9.734 -6.219 -11.133 1 95.5 77 VAL B O 1
ATOM 1559 N N . HIS B 1 78 ? 8.648 -5.242 -9.359 1 94.25 78 HIS B N 1
ATOM 1560 C CA . HIS B 1 78 ? 8.719 -3.885 -9.891 1 94.25 78 HIS B CA 1
ATOM 1561 C C . HIS B 1 78 ? 10 -3.184 -9.461 1 94.25 78 HIS B C 1
ATOM 1563 O O . HIS B 1 78 ? 10.641 -2.5 -10.258 1 94.25 78 HIS B O 1
ATOM 1569 N N . PHE B 1 79 ? 10.305 -3.34 -8.234 1 94.5 79 PHE B N 1
ATOM 1570 C CA . PHE B 1 79 ? 11.422 -2.645 -7.613 1 94.5 79 PHE B CA 1
ATOM 1571 C C . PHE B 1 79 ? 11.914 -3.404 -6.387 1 94.5 79 PHE B C 1
ATOM 1573 O O . PHE B 1 79 ? 11.125 -4.023 -5.672 1 94.5 79 PHE B O 1
ATOM 1580 N N . THR B 1 80 ? 13.211 -3.311 -6.133 1 97.38 80 THR B N 1
ATOM 1581 C CA . THR B 1 80 ? 13.789 -3.846 -4.906 1 97.38 80 THR B CA 1
ATOM 1582 C C . THR B 1 80 ? 15.109 -3.16 -4.59 1 97.38 80 THR B C 1
ATOM 1584 O O . THR B 1 80 ? 15.836 -2.752 -5.496 1 97.38 80 THR B O 1
ATOM 1587 N N . LEU B 1 81 ? 15.406 -3.104 -3.279 1 96.81 81 LEU B N 1
ATOM 1588 C CA . LEU B 1 81 ? 16.719 -2.654 -2.855 1 96.81 81 LEU B CA 1
ATOM 1589 C C . LEU B 1 81 ? 17.672 -3.836 -2.693 1 96.81 81 LEU B C 1
ATOM 1591 O O . LEU B 1 81 ? 18.875 -3.648 -2.488 1 96.81 81 LEU B O 1
ATOM 1595 N N . GLU B 1 82 ? 17.078 -4.98 -2.789 1 95.81 82 GLU B N 1
ATOM 1596 C CA . GLU B 1 82 ? 17.891 -6.184 -2.639 1 95.81 82 GLU B CA 1
ATOM 1597 C C . GLU B 1 82 ? 18.766 -6.422 -3.871 1 95.81 82 GLU B C 1
ATOM 1599 O O . GLU B 1 82 ? 18.25 -6.59 -4.977 1 95.81 82 GLU B O 1
ATOM 1604 N N . GLU B 1 83 ? 20.062 -6.441 -3.732 1 91.25 83 GLU B N 1
ATOM 1605 C CA . GLU B 1 83 ? 20.984 -6.609 -4.855 1 91.25 83 GLU B CA 1
ATOM 1606 C C . GLU B 1 83 ? 21.328 -8.078 -5.078 1 91.25 83 GLU B C 1
ATOM 1608 O O . GLU B 1 83 ? 21.672 -8.484 -6.188 1 91.25 83 GLU B O 1
ATOM 1613 N N . GLY B 1 84 ? 21.109 -8.953 -4.117 1 91.5 84 GLY B N 1
ATOM 1614 C CA . GLY B 1 84 ? 21.531 -10.344 -4.207 1 91.5 84 GLY B CA 1
ATOM 1615 C C . GLY B 1 84 ? 20.375 -11.312 -4.344 1 91.5 84 GLY B C 1
ATOM 1616 O O . GLY B 1 84 ? 19.453 -11.078 -5.125 1 91.5 84 GLY B O 1
ATOM 1617 N N . ASP B 1 85 ? 20.578 -12.375 -3.734 1 95.5 85 ASP B N 1
ATOM 1618 C CA . ASP B 1 85 ? 19.609 -13.469 -3.736 1 95.5 85 ASP B CA 1
ATOM 1619 C C . ASP B 1 85 ? 18.328 -13.062 -3.035 1 95.5 85 ASP B C 1
ATOM 1621 O O . ASP B 1 85 ? 18.344 -12.625 -1.885 1 95.5 85 ASP B O 1
ATOM 1625 N N . MET B 1 86 ? 17.203 -13.195 -3.752 1 97.38 86 MET B N 1
ATOM 1626 C CA . MET B 1 86 ? 15.906 -12.766 -3.244 1 97.38 86 MET B CA 1
ATOM 1627 C C . MET B 1 86 ? 15.086 -13.961 -2.783 1 97.38 86 MET B C 1
ATOM 1629 O O . MET B 1 86 ? 13.906 -13.82 -2.445 1 97.38 86 MET B O 1
ATOM 1633 N N . THR B 1 87 ? 15.641 -15.094 -2.719 1 97.75 87 THR B N 1
ATOM 1634 C CA . THR B 1 87 ? 14.898 -16.328 -2.457 1 97.75 87 THR B CA 1
ATOM 1635 C C . THR B 1 87 ? 14.133 -16.219 -1.142 1 97.75 87 THR B C 1
ATOM 1637 O O . THR B 1 87 ? 12.938 -16.531 -1.087 1 97.75 87 THR B O 1
ATOM 1640 N N . ASP B 1 88 ? 14.766 -15.742 -0.125 1 98 88 ASP B N 1
ATOM 1641 C CA . ASP B 1 88 ? 14.125 -15.664 1.185 1 98 88 ASP B CA 1
ATOM 1642 C C . ASP B 1 88 ? 12.992 -14.641 1.179 1 98 88 ASP B C 1
ATOM 1644 O O . ASP B 1 88 ? 11.953 -14.852 1.816 1 98 88 ASP B O 1
ATOM 1648 N N . ILE B 1 89 ? 13.195 -13.555 0.492 1 98.5 89 ILE B N 1
ATOM 1649 C CA . ILE B 1 89 ? 12.156 -12.539 0.369 1 98.5 89 ILE B CA 1
ATOM 1650 C C . ILE B 1 89 ? 10.945 -13.117 -0.35 1 98.5 89 ILE B C 1
ATOM 1652 O O . ILE B 1 89 ? 9.812 -12.961 0.109 1 98.5 89 ILE B O 1
ATOM 1656 N N . PHE B 1 90 ? 11.18 -13.844 -1.436 1 98.75 90 PHE B N 1
ATOM 1657 C CA . PHE B 1 90 ? 10.102 -14.453 -2.209 1 98.75 90 PHE B CA 1
ATOM 1658 C C . PHE B 1 90 ? 9.328 -15.461 -1.365 1 98.75 90 PHE B C 1
ATOM 1660 O O . PHE B 1 90 ? 8.094 -15.477 -1.382 1 98.75 90 PHE B O 1
ATOM 1667 N N . LYS B 1 91 ? 10.031 -16.25 -0.686 1 98.69 91 LYS B N 1
ATOM 1668 C CA . LYS B 1 91 ? 9.391 -17.281 0.132 1 98.69 91 LYS B CA 1
ATOM 1669 C C . LYS B 1 91 ? 8.531 -16.656 1.226 1 98.69 91 LYS B C 1
ATOM 1671 O O . LYS B 1 91 ? 7.41 -17.094 1.473 1 98.69 91 LYS B O 1
ATOM 1676 N N . GLN B 1 92 ? 9.055 -15.664 1.884 1 98.56 92 GLN B N 1
ATOM 1677 C CA . GLN B 1 92 ? 8.297 -14.953 2.912 1 98.56 92 GLN B CA 1
ATOM 1678 C C . GLN B 1 92 ? 7.023 -14.352 2.338 1 98.56 92 GLN B C 1
ATOM 1680 O O . GLN B 1 92 ? 5.949 -14.484 2.93 1 98.56 92 GLN B O 1
ATOM 1685 N N . CYS B 1 93 ? 7.148 -13.719 1.215 1 98.69 93 CYS B N 1
ATOM 1686 C CA . CYS B 1 93 ? 5.996 -13.086 0.581 1 98.69 93 CYS B CA 1
ATOM 1687 C C . CYS B 1 93 ? 4.988 -14.141 0.126 1 98.69 93 CYS B C 1
ATOM 1689 O O . CYS B 1 93 ? 3.777 -13.938 0.246 1 98.69 93 CYS B O 1
ATOM 1691 N N . ALA B 1 94 ? 5.492 -15.242 -0.407 1 98.69 94 ALA B N 1
ATOM 1692 C CA . ALA B 1 94 ? 4.613 -16.312 -0.854 1 98.69 94 ALA B CA 1
ATOM 1693 C C . ALA B 1 94 ? 3.822 -16.891 0.314 1 98.69 94 ALA B C 1
ATOM 1695 O O . ALA B 1 94 ? 2.613 -17.109 0.21 1 98.69 94 ALA B O 1
ATOM 1696 N N . ASP B 1 95 ? 4.527 -17.125 1.392 1 98.44 95 ASP B N 1
ATOM 1697 C CA . ASP B 1 95 ? 3.857 -17.641 2.578 1 98.44 95 ASP B CA 1
ATOM 1698 C C . ASP B 1 95 ? 2.799 -16.656 3.084 1 98.44 95 ASP B C 1
ATOM 1700 O O . ASP B 1 95 ? 1.688 -17.062 3.432 1 98.44 95 ASP B O 1
ATOM 1704 N N . TRP B 1 96 ? 3.139 -15.453 3.131 1 98.25 96 TRP B N 1
ATOM 1705 C CA . TRP B 1 96 ? 2.217 -14.398 3.543 1 98.25 96 TRP B CA 1
ATOM 1706 C C . TRP B 1 96 ? 0.991 -14.359 2.639 1 98.25 96 TRP B C 1
ATOM 1708 O O . TRP B 1 96 ? -0.141 -14.273 3.121 1 98.25 96 TRP B O 1
ATOM 1718 N N . TYR B 1 97 ? 1.194 -14.438 1.376 1 98.12 97 TYR B N 1
ATOM 1719 C CA . TYR B 1 97 ? 0.094 -14.336 0.425 1 98.12 97 TYR B CA 1
ATOM 1720 C C . TYR B 1 97 ? -0.788 -15.578 0.475 1 98.12 97 TYR B C 1
ATOM 1722 O O . TYR B 1 97 ? -2.012 -15.484 0.354 1 98.12 97 TYR B O 1
ATOM 1730 N N . ARG B 1 98 ? -0.167 -16.703 0.673 1 97.69 98 ARG B N 1
ATOM 1731 C CA . ARG B 1 98 ? -0.944 -17.922 0.851 1 97.69 98 ARG B CA 1
ATOM 1732 C C . ARG B 1 98 ? -1.882 -17.812 2.049 1 97.69 98 ARG B C 1
ATOM 1734 O O . ARG B 1 98 ? -3.039 -18.234 1.979 1 97.69 98 ARG B O 1
ATOM 1741 N N . ALA B 1 99 ? -1.318 -17.297 3.109 1 96.75 99 ALA B N 1
ATOM 1742 C CA . ALA B 1 99 ? -2.145 -17.109 4.301 1 96.75 99 ALA B CA 1
ATOM 1743 C C . ALA B 1 99 ? -3.309 -16.172 4.016 1 96.75 99 ALA B C 1
ATOM 1745 O O . ALA B 1 99 ? -4.426 -16.391 4.484 1 96.75 99 ALA B O 1
ATOM 1746 N N . TYR B 1 100 ? -3.082 -15.188 3.246 1 96.88 100 TYR B N 1
ATOM 1747 C CA . TYR B 1 100 ? -4.117 -14.25 2.84 1 96.88 100 TYR B CA 1
ATOM 1748 C C . TYR B 1 100 ? -5.184 -14.945 1.998 1 96.88 100 TYR B C 1
ATOM 1750 O O . TYR B 1 100 ? -6.383 -14.773 2.24 1 96.88 100 TYR B O 1
ATOM 1758 N N . LEU B 1 101 ? -4.746 -15.719 1.07 1 96.69 101 LEU B N 1
ATOM 1759 C CA . LEU B 1 101 ? -5.68 -16.438 0.205 1 96.69 101 LEU B CA 1
ATOM 1760 C C . LEU B 1 101 ? -6.52 -17.422 1.008 1 96.69 101 LEU B C 1
ATOM 1762 O O . LEU B 1 101 ? -7.719 -17.578 0.754 1 96.69 101 LEU B O 1
ATOM 1766 N N . SER B 1 102 ? -5.852 -18.047 1.91 1 95.75 102 SER B N 1
ATOM 1767 C CA . SER B 1 102 ? -6.57 -18.984 2.773 1 95.75 102 SER B CA 1
ATOM 1768 C C . SER B 1 102 ? -7.652 -18.266 3.576 1 95.75 102 SER B C 1
ATOM 1770 O O . SER B 1 102 ? -8.758 -18.781 3.736 1 95.75 102 SER B O 1
ATOM 1772 N N . TRP B 1 103 ? -7.277 -17.203 4.102 1 94.62 103 TRP B N 1
ATOM 1773 C CA . TRP B 1 103 ? -8.219 -16.375 4.848 1 94.62 103 TRP B CA 1
ATOM 1774 C C . TRP B 1 103 ? -9.383 -15.945 3.959 1 94.62 103 TRP B C 1
ATOM 1776 O O . TRP B 1 103 ? -10.547 -16.016 4.371 1 94.62 103 TRP B O 1
ATOM 1786 N N . GLU B 1 104 ? -9.133 -15.484 2.742 1 93 104 GLU B N 1
ATOM 1787 C CA . GLU B 1 104 ? -10.164 -15.094 1.785 1 93 104 GLU B CA 1
ATOM 1788 C C . GLU B 1 104 ? -11.109 -16.25 1.481 1 93 104 GLU B C 1
ATOM 1790 O O . GLU B 1 104 ? -12.328 -16.078 1.436 1 93 104 GLU B O 1
ATOM 1795 N N . ASP B 1 105 ? -10.484 -17.391 1.274 1 92.38 105 ASP B N 1
ATOM 1796 C CA . ASP B 1 105 ? -11.258 -18.594 0.988 1 92.38 105 ASP B CA 1
ATOM 1797 C C . ASP B 1 105 ? -12.242 -18.891 2.117 1 92.38 105 ASP B C 1
ATOM 1799 O O . ASP B 1 105 ? -13.406 -19.219 1.865 1 92.38 105 ASP B O 1
ATOM 1803 N N . ARG B 1 106 ? -11.836 -18.781 3.266 1 91.06 106 ARG B N 1
ATOM 1804 C CA . ARG B 1 106 ? -12.672 -19.062 4.426 1 91.06 106 ARG B CA 1
ATOM 1805 C C . ARG B 1 106 ? -13.805 -18.047 4.543 1 91.06 106 ARG B C 1
ATOM 1807 O O . ARG B 1 106 ? -14.93 -18.391 4.898 1 91.06 106 ARG B O 1
ATOM 1814 N N . ASN B 1 107 ? -13.492 -16.828 4.258 1 89 107 ASN B N 1
ATOM 1815 C CA . ASN B 1 107 ? -14.508 -15.781 4.32 1 89 107 ASN B CA 1
ATOM 1816 C C . ASN B 1 107 ? -15.578 -15.984 3.256 1 89 107 ASN B C 1
ATOM 1818 O O . ASN B 1 107 ? -16.766 -15.727 3.502 1 89 107 ASN B O 1
ATOM 1822 N N . ILE B 1 108 ? -15.172 -16.438 2.129 1 83.19 108 ILE B N 1
ATOM 1823 C CA . ILE B 1 108 ? -16.109 -16.688 1.04 1 83.19 108 ILE B CA 1
ATOM 1824 C C . ILE B 1 108 ? -17.016 -17.859 1.409 1 83.19 108 ILE B C 1
ATOM 1826 O O . ILE B 1 108 ? -18.219 -17.812 1.152 1 83.19 108 ILE B O 1
ATOM 1830 N N . LEU B 1 109 ? -16.453 -18.859 2 1 84.38 109 LEU B N 1
ATOM 1831 C CA . LEU B 1 109 ? -17.234 -20.016 2.432 1 84.38 109 LEU B CA 1
ATOM 1832 C C . LEU B 1 109 ? -18.234 -19.609 3.514 1 84.38 109 LEU B C 1
ATOM 1834 O O . LEU B 1 109 ? -19.375 -20.078 3.514 1 84.38 109 LEU B O 1
ATOM 1838 N N . GLU B 1 110 ? -17.859 -18.766 4.461 1 82.69 110 GLU B N 1
ATOM 1839 C CA . GLU B 1 110 ? -18.719 -18.328 5.543 1 82.69 110 GLU B CA 1
ATOM 1840 C C . GLU B 1 110 ? -19.859 -17.453 5.016 1 82.69 110 GLU B C 1
ATOM 1842 O O . GLU B 1 110 ? -20.969 -17.484 5.547 1 82.69 110 GLU B O 1
ATOM 1847 N N . ASP B 1 111 ? -19.656 -16.719 4.008 1 76.12 111 ASP B N 1
ATOM 1848 C CA . ASP B 1 111 ? -20.703 -15.867 3.428 1 76.12 111 ASP B CA 1
ATOM 1849 C C . ASP B 1 111 ? -21.688 -16.688 2.613 1 76.12 111 ASP B C 1
ATOM 1851 O O . ASP B 1 111 ? -22.844 -16.281 2.441 1 76.12 111 ASP B O 1
ATOM 1855 N N . GLU B 1 112 ? -21.344 -17.812 2.113 1 70.88 112 GLU B N 1
ATOM 1856 C CA . GLU B 1 112 ? -22.203 -18.688 1.32 1 70.88 112 GLU B CA 1
ATOM 1857 C C . GLU B 1 112 ? -23.031 -19.609 2.213 1 70.88 112 GLU B C 1
ATOM 1859 O O . GLU B 1 112 ? -24.031 -20.188 1.764 1 70.88 112 GLU B O 1
ATOM 1864 N N . GLU B 1 113 ? -22.75 -19.812 3.379 1 65.75 113 GLU B N 1
ATOM 1865 C CA . GLU B 1 113 ? -23.578 -20.578 4.297 1 65.75 113 GLU B CA 1
ATOM 1866 C C . GLU B 1 113 ? -24.672 -19.703 4.906 1 65.75 113 GLU B C 1
ATOM 1868 O O . GLU B 1 113 ? -24.469 -18.516 5.137 1 65.75 113 GLU B O 1
#

Secondary structure (DSSP, 8-state):
------PPPSEEEEE--GGG-SSSTT-EEEEETTTTEEEEEEEGGG-SS----TT--EEEEEEE-TTS-EEEEEEEEEE-S--S--HHHHHHHHHHHHHHHHHHHHHHHHHH-/------PPPSEEEEE--GGG-STTTT-EEEEETTTTEEEEEEEGGG-SS--PPTT--EEEEEEE-TTS-EEEEEEEEEE-S--S--HHHHHHHHHHHHHHHHHHHHHHHHHH-

Organism: NCBI:txid1503925

pLDDT: mean 89.33, std 11.84, range [39.09, 98.75]

Foldseek 3Di:
DPPPPPDDDQKDWDDDDVVVPPPQPVWTWMAGPPFRWIKTKAFPVVDPDDDDDPPWDKDKDWAQEPVRDITIIMITTPDTNDPDDCVVVVVVVVVVVNVVRRVVRVVVVVVVD/DPPPPPDDDQKDWDDDDVVVPDPQPVWTWMAGDPFRWIKTKDFPVVDPDDDDDPPWDKDKDWAQEPVRDITIIMITTPDTNDPDDCVVVVVVVVVVVNVVRRVVRVVVVVVVD

Sequence (226 aa):
MNLIDFTLPEIVFLEPSEHLENELESRTVIQHTASHTIMEVIAADEVEGLNFKAGTKTYEFEYLNLYGLVENHLFAVHFTLEEGDMTDIFKQCADWYRAYLSWEDRNILEDEEMNLIDFTLPEIVFLEPSEHLENELESRTVIQHTASHTIMEVIAADEVEGLNFKAGTKTYEFEYLNLYGLVENHLFAVHFTLEEGDMTDIFKQCADWYRAYLSWEDRNILEDEE

Nearest PDB structures (foldseek):
  9ce0-assembly1_B  TM=4.869E-01  e=2.492E+00  Escherichia coli
  9bkv-assembly1_B  TM=4.531E-01  e=3.700E+00  Escherichia coli
  9bkv-assembly1_A  TM=5.248E-01  e=7.289E+00  Escherichia coli
  6in8-assembly1_A  TM=3.469E-01  e=3.497E+00  Pseudomonas aeruginosa PAO1
  7mlv-assembly1_B  TM=3.037E-01  e=4.638E+00  Sus scrofa

Solvent-accessible surface area (backbone atoms only — not comparable to full-atom values): 13230 Å² total; per-residue (Å²): 99,56,64,68,76,83,67,73,56,64,52,28,36,57,34,66,54,80,76,61,64,74,63,48,68,98,56,46,38,36,30,39,49,90,49,53,30,32,29,38,55,37,56,49,82,77,53,59,53,80,61,74,65,88,85,56,51,68,48,77,48,78,39,74,46,96,86,72,47,79,40,48,33,32,40,39,49,78,44,59,71,66,84,69,88,54,62,67,60,51,51,52,51,48,53,53,49,45,53,42,51,51,47,50,52,52,52,54,54,58,68,72,100,99,57,64,66,77,84,67,73,56,63,53,29,35,56,34,64,55,79,76,62,63,72,65,50,68,96,56,47,38,34,31,39,49,91,50,53,29,31,27,38,56,38,56,48,81,79,52,57,53,80,62,73,64,91,86,55,51,69,49,77,49,78,39,75,44,95,87,72,48,80,42,47,33,31,39,41,49,78,43,59,71,67,85,69,88,54,62,68,61,52,50,53,51,49,53,54,48,45,52,42,50,51,46,52,52,52,52,55,54,59,68,73,100

Radius of gyration: 19.18 Å; Cα contacts (8 Å, |Δi|>4): 352; chains: 2; bounding box: 50×54×49 Å